Protein AF-A0A9P2EDV1-F1 (afdb_monomer_lite)

Radius of gyration: 86.82 Å; chains: 1; bounding box: 148×69×243 Å

Structure (mmCIF, N/CA/C/O backbone):
data_AF-A0A9P2EDV1-F1
#
_entry.id   AF-A0A9P2EDV1-F1
#
loop_
_atom_site.group_PDB
_atom_site.id
_atom_site.type_symbol
_atom_site.label_atom_id
_atom_site.label_alt_id
_atom_site.label_comp_id
_atom_site.label_asym_id
_atom_site.label_entity_id
_atom_site.label_seq_id
_atom_site.pdbx_PDB_ins_code
_atom_site.Cartn_x
_atom_site.Cartn_y
_atom_site.Cartn_z
_atom_site.occupancy
_atom_site.B_iso_or_equiv
_atom_site.auth_seq_id
_atom_site.auth_comp_id
_atom_site.auth_asym_id
_atom_site.auth_atom_id
_atom_site.pdbx_PDB_model_num
ATOM 1 N N . SER A 1 1 ? -11.833 -37.794 84.297 1.00 83.62 1 SER A N 1
ATOM 2 C CA . SER A 1 1 ? -11.689 -36.999 85.534 1.00 83.62 1 SER A CA 1
ATOM 3 C C . SER A 1 1 ? -10.848 -35.751 85.270 1.00 83.62 1 SER A C 1
ATOM 5 O O . SER A 1 1 ? -10.017 -35.748 84.364 1.00 83.62 1 SER A O 1
ATOM 7 N N . LYS A 1 2 ? -11.087 -34.674 86.034 1.00 89.00 2 LYS A N 1
ATOM 8 C CA . LYS A 1 2 ? -10.367 -33.392 85.939 1.00 89.00 2 LYS A CA 1
ATOM 9 C C . LYS A 1 2 ? -9.585 -33.168 87.236 1.00 89.00 2 LYS A C 1
ATOM 11 O O . LYS A 1 2 ? -10.197 -33.174 88.301 1.00 89.00 2 LYS A O 1
ATOM 16 N N . LYS A 1 3 ? -8.263 -32.989 87.158 1.00 87.56 3 LYS A N 1
ATOM 17 C CA . LYS A 1 3 ? -7.401 -32.709 88.321 1.00 87.56 3 LYS A CA 1
ATOM 18 C C . LYS A 1 3 ? -6.820 -31.302 88.208 1.00 87.56 3 LYS A C 1
ATOM 20 O O . LYS A 1 3 ? -6.134 -30.991 87.235 1.00 87.56 3 LYS A O 1
ATOM 25 N N . TYR A 1 4 ? -7.117 -30.456 89.191 1.00 87.56 4 TYR A N 1
ATOM 26 C CA . TYR A 1 4 ? -6.520 -29.128 89.311 1.00 87.56 4 TYR A CA 1
ATOM 27 C C . TYR A 1 4 ? -5.204 -29.241 90.069 1.00 87.56 4 TYR A C 1
ATOM 29 O O . TYR A 1 4 ? -5.159 -29.852 91.133 1.00 87.56 4 TYR A O 1
ATOM 37 N N . MET A 1 5 ? -4.140 -28.678 89.504 1.00 85.69 5 MET A N 1
ATOM 38 C CA . MET A 1 5 ? -2.810 -28.704 90.096 1.00 85.69 5 MET A CA 1
ATOM 39 C C . MET A 1 5 ? -2.216 -27.304 90.129 1.00 85.69 5 MET A C 1
ATOM 41 O O . MET A 1 5 ? -2.314 -26.531 89.171 1.00 85.69 5 MET A O 1
ATOM 45 N N . GLU A 1 6 ? -1.571 -26.990 91.241 1.00 89.12 6 GLU A N 1
ATOM 46 C CA . GLU A 1 6 ? -0.786 -25.778 91.393 1.00 89.12 6 GLU A CA 1
ATOM 47 C C . GLU A 1 6 ? 0.584 -25.960 90.750 1.00 89.12 6 GLU A C 1
ATOM 49 O O . GLU A 1 6 ? 1.269 -26.964 90.958 1.00 89.12 6 GLU A O 1
ATOM 54 N N . LYS A 1 7 ? 0.990 -24.977 89.951 1.00 84.12 7 LYS A N 1
ATOM 55 C CA . LYS A 1 7 ? 2.315 -24.932 89.355 1.00 84.12 7 LYS A CA 1
ATOM 56 C C . LYS A 1 7 ? 3.187 -24.021 90.205 1.00 84.12 7 LYS A C 1
ATOM 58 O O . LYS A 1 7 ? 3.105 -22.797 90.122 1.00 84.12 7 LYS A O 1
ATOM 63 N N . TRP A 1 8 ? 4.038 -24.650 90.997 1.00 85.38 8 TRP A N 1
ATOM 64 C CA . TRP A 1 8 ? 5.071 -23.992 91.780 1.00 85.38 8 TRP A CA 1
ATOM 65 C C . TRP A 1 8 ? 6.362 -23.971 90.963 1.00 85.38 8 TRP A C 1
ATOM 67 O O . TRP A 1 8 ? 6.794 -25.004 90.447 1.00 85.38 8 TRP A O 1
ATOM 77 N N . THR A 1 9 ? 6.975 -22.799 90.790 1.00 80.38 9 THR A N 1
ATOM 78 C CA . THR A 1 9 ? 8.253 -22.691 90.068 1.00 80.38 9 THR A CA 1
ATOM 79 C C . THR A 1 9 ? 9.270 -21.903 90.869 1.00 80.38 9 THR A C 1
ATOM 81 O O . THR A 1 9 ? 8.957 -20.883 91.477 1.00 80.38 9 THR A O 1
ATOM 84 N N . LYS A 1 10 ? 10.521 -22.360 90.825 1.00 78.69 10 LYS A N 1
ATOM 85 C CA . LYS A 1 10 ? 11.649 -21.704 91.480 1.00 78.69 10 LYS A CA 1
ATOM 86 C C . LYS A 1 10 ? 12.381 -20.808 90.482 1.00 78.69 10 LYS A C 1
ATOM 88 O O . LYS A 1 10 ? 13.054 -21.310 89.583 1.00 78.69 10 LYS A O 1
ATOM 93 N N . SER A 1 11 ? 12.244 -19.493 90.626 1.00 73.06 11 SER A N 1
ATOM 94 C CA . SER A 1 11 ? 12.965 -18.522 89.793 1.00 73.06 11 SER A CA 1
ATOM 95 C C . SER A 1 11 ? 14.461 -18.510 90.133 1.00 73.06 11 SER A C 1
ATOM 97 O O . SER A 1 11 ? 14.856 -18.654 91.293 1.00 73.06 11 SER A O 1
ATOM 99 N N . ARG A 1 12 ? 15.314 -18.363 89.111 1.00 62.56 12 ARG A N 1
ATOM 100 C CA . ARG A 1 12 ? 16.776 -18.479 89.240 1.00 62.56 12 ARG A CA 1
ATOM 101 C C . ARG A 1 12 ? 17.307 -17.408 90.208 1.00 62.56 12 ARG A C 1
ATOM 103 O O . ARG A 1 12 ? 17.195 -16.223 89.922 1.00 62.56 12 ARG A O 1
ATOM 110 N N . GLY A 1 13 ? 17.863 -17.836 91.344 1.00 67.88 13 GLY A N 1
ATOM 111 C CA . GLY A 1 13 ? 18.424 -16.958 92.384 1.00 67.88 13 GLY A CA 1
ATOM 112 C C . GLY A 1 13 ? 17.610 -16.840 93.682 1.00 67.88 13 GLY A C 1
ATOM 113 O O . GLY A 1 13 ? 18.130 -16.289 94.646 1.00 67.88 13 GLY A O 1
ATOM 114 N N . LYS A 1 14 ? 16.386 -17.386 93.761 1.00 72.00 14 LYS A N 1
ATOM 115 C CA . LYS A 1 14 ? 15.600 -17.454 95.013 1.00 72.00 14 LYS A CA 1
ATOM 116 C C . LYS A 1 14 ? 15.652 -18.851 95.651 1.00 72.00 14 LYS A C 1
ATOM 118 O O . LYS A 1 14 ? 15.753 -19.856 94.946 1.00 72.00 14 LYS A O 1
ATOM 123 N N . LEU A 1 15 ? 15.596 -18.921 96.988 1.00 68.25 15 LEU A N 1
ATOM 124 C CA . LEU A 1 15 ? 15.648 -20.172 97.768 1.00 68.25 15 LEU A CA 1
ATOM 125 C C . LEU A 1 15 ? 14.292 -20.899 97.842 1.00 68.25 15 LEU A C 1
ATOM 127 O O . LEU A 1 15 ? 14.275 -22.131 97.786 1.00 68.25 15 LEU A O 1
ATOM 131 N N . GLU A 1 16 ? 13.183 -20.160 97.875 1.00 70.00 16 GLU A N 1
ATOM 132 C CA . GLU A 1 16 ? 11.816 -20.686 98.012 1.00 70.00 16 GLU A CA 1
ATOM 133 C C . GLU A 1 16 ? 11.086 -20.782 96.660 1.00 70.00 16 GLU A C 1
ATOM 135 O O . GLU A 1 16 ? 11.416 -20.071 95.706 1.00 70.00 16 GLU A O 1
ATOM 140 N N . GLN A 1 17 ? 10.133 -21.715 96.552 1.00 80.38 17 GLN A N 1
ATOM 141 C CA . GLN A 1 17 ? 9.278 -21.853 95.369 1.00 80.38 17 GLN A CA 1
ATOM 142 C C . GLN A 1 17 ? 8.105 -20.877 95.464 1.00 80.38 17 GLN A C 1
ATOM 144 O O . GLN A 1 17 ? 7.456 -20.795 96.501 1.00 80.38 17 GLN A O 1
ATOM 149 N N . GLU A 1 18 ? 7.807 -20.181 94.370 1.00 81.25 18 GLU A N 1
ATOM 150 C CA . GLU A 1 18 ? 6.660 -19.275 94.283 1.00 81.25 18 GLU A CA 1
ATOM 151 C C . GLU A 1 18 ? 5.574 -19.926 93.414 1.00 81.25 18 GLU A C 1
ATOM 153 O O . GLU A 1 18 ? 5.867 -20.540 92.377 1.00 81.25 18 GLU A O 1
ATOM 158 N N . LEU A 1 19 ? 4.315 -19.817 93.845 1.00 84.06 19 LEU A N 1
ATOM 159 C CA . LEU A 1 19 ? 3.158 -20.240 93.060 1.00 84.06 19 LEU A CA 1
ATOM 160 C C . LEU A 1 19 ? 3.062 -19.340 91.825 1.00 84.06 19 LEU A C 1
ATOM 162 O O . LEU A 1 19 ? 2.796 -18.146 91.950 1.00 84.06 19 LEU A O 1
ATOM 166 N N . THR A 1 20 ? 3.284 -19.893 90.632 1.00 82.38 20 THR A N 1
ATOM 167 C CA . THR A 1 20 ? 3.295 -19.097 89.395 1.00 82.38 20 THR A CA 1
ATOM 168 C C . THR A 1 20 ? 2.059 -19.262 88.538 1.00 82.38 20 THR A C 1
ATOM 170 O O . THR A 1 20 ? 1.739 -18.361 87.765 1.00 82.38 20 THR A O 1
ATOM 173 N N . SER A 1 21 ? 1.361 -20.395 88.619 1.00 84.94 21 SER A N 1
ATOM 174 C CA . SER A 1 21 ? 0.146 -20.611 87.833 1.00 84.94 21 SER A CA 1
ATOM 175 C C . SER A 1 21 ? -0.682 -21.780 88.366 1.00 84.94 21 SER A C 1
ATOM 177 O O . SER A 1 21 ? -0.200 -22.592 89.151 1.00 84.94 21 SER A O 1
ATOM 179 N N . HIS A 1 22 ? -1.909 -21.916 87.870 1.00 88.06 22 HIS A N 1
ATOM 180 C CA . HIS A 1 22 ? -2.733 -23.108 88.044 1.00 88.06 22 HIS A CA 1
ATOM 181 C C . HIS A 1 22 ? -2.858 -23.832 86.701 1.00 88.06 22 HIS A C 1
ATOM 183 O O . HIS A 1 22 ? -3.086 -23.215 85.661 1.00 88.06 22 HIS A O 1
ATOM 189 N N . THR A 1 23 ? -2.718 -25.154 86.708 1.00 86.19 23 THR A N 1
ATOM 190 C CA . THR A 1 23 ? -2.920 -26.002 85.531 1.00 86.19 23 THR A CA 1
ATOM 191 C C . THR A 1 23 ? -4.000 -27.029 85.810 1.00 86.19 23 THR A C 1
ATOM 193 O O . THR A 1 23 ? -4.220 -27.449 86.942 1.00 86.19 23 THR A O 1
ATOM 196 N N . THR A 1 24 ? -4.709 -27.430 84.763 1.00 90.69 24 THR A N 1
ATOM 197 C CA . THR A 1 24 ? -5.665 -28.528 84.846 1.00 90.69 24 THR A CA 1
ATOM 198 C C . THR A 1 24 ? -5.217 -29.662 83.943 1.00 90.69 24 THR A C 1
ATOM 200 O O . THR A 1 24 ? -4.986 -29.451 82.753 1.00 90.69 24 THR A O 1
ATOM 203 N N . GLU A 1 25 ? -5.157 -30.866 84.495 1.00 90.62 25 GLU A N 1
ATOM 204 C CA . GLU A 1 25 ? -4.935 -32.090 83.739 1.00 90.62 25 GLU A CA 1
ATOM 205 C C . GLU A 1 25 ? -6.235 -32.881 83.577 1.00 90.62 25 GLU A C 1
ATOM 207 O O . GLU A 1 25 ? -7.058 -32.973 84.495 1.00 90.62 25 GLU A O 1
ATOM 212 N N . TYR A 1 26 ? -6.413 -33.452 82.389 1.00 91.88 26 TYR A N 1
ATOM 213 C CA . TYR A 1 26 ? -7.604 -34.192 81.994 1.00 91.88 26 TYR A CA 1
ATOM 214 C C . TYR A 1 26 ? -7.244 -35.660 81.781 1.00 91.88 26 TYR A C 1
ATOM 216 O O . TYR A 1 26 ? -6.214 -35.955 81.176 1.00 91.88 26 TYR A O 1
ATOM 224 N N . TYR A 1 27 ? -8.089 -36.568 82.268 1.00 90.19 27 TYR A N 1
ATOM 225 C CA . TYR A 1 27 ? -7.862 -38.012 82.209 1.00 90.19 27 TYR A CA 1
ATOM 226 C C . TYR A 1 27 ? -9.119 -38.745 81.733 1.00 90.19 27 TYR A C 1
ATOM 228 O O . TYR A 1 27 ? -10.210 -38.459 82.234 1.00 90.19 27 TYR A O 1
ATOM 236 N N . ILE A 1 28 ? -8.967 -39.705 80.825 1.00 88.62 28 ILE A N 1
ATOM 237 C CA . ILE A 1 28 ? -10.013 -40.651 80.397 1.00 88.62 28 ILE A CA 1
ATOM 238 C C . ILE A 1 28 ? -9.473 -42.046 80.701 1.00 88.62 28 ILE A C 1
ATOM 240 O O . ILE A 1 28 ? -8.361 -42.339 80.269 1.00 88.62 28 ILE A O 1
ATOM 244 N N . ASP A 1 29 ? -10.197 -42.845 81.491 1.00 89.50 29 ASP A N 1
ATOM 245 C CA . ASP A 1 29 ? -9.760 -44.176 81.953 1.00 89.50 29 ASP A CA 1
ATOM 246 C C . ASP A 1 29 ? -8.312 -44.187 82.466 1.00 89.50 29 ASP A C 1
ATOM 248 O O . ASP A 1 29 ? -7.470 -44.968 82.042 1.00 89.50 29 ASP A O 1
ATOM 252 N N . GLU A 1 30 ? -8.005 -43.228 83.345 1.00 86.94 30 GLU A N 1
ATOM 253 C CA . GLU A 1 30 ? -6.676 -43.009 83.942 1.00 86.94 30 GLU A CA 1
ATOM 254 C C . GLU A 1 30 ? -5.557 -42.580 82.968 1.00 86.94 30 GLU A C 1
ATOM 256 O O . GLU A 1 30 ? -4.452 -42.253 83.403 1.00 86.94 30 GLU A O 1
ATOM 261 N N . ILE A 1 31 ? -5.842 -42.436 81.671 1.00 87.12 31 ILE A N 1
ATOM 262 C CA . ILE A 1 31 ? -4.889 -41.955 80.662 1.00 87.12 31 ILE A CA 1
ATOM 263 C C . ILE A 1 31 ? -4.992 -40.434 80.521 1.00 87.12 31 ILE A C 1
ATOM 265 O O . ILE A 1 31 ? -6.060 -39.889 80.230 1.00 87.12 31 ILE A O 1
ATOM 269 N N . LYS A 1 32 ? -3.862 -39.731 80.675 1.00 89.88 32 LYS A N 1
ATOM 270 C CA . LYS A 1 32 ? -3.779 -38.271 80.501 1.00 89.88 32 LYS A CA 1
ATOM 271 C C . LYS A 1 32 ? -4.045 -37.874 79.045 1.00 89.88 32 LYS A C 1
ATOM 273 O O . LYS A 1 32 ? -3.417 -38.399 78.126 1.00 89.88 32 LYS A O 1
ATOM 278 N N . LYS A 1 33 ? -4.938 -36.906 78.841 1.00 92.38 33 LYS A N 1
ATOM 279 C CA . LYS A 1 33 ? -5.351 -36.387 77.528 1.00 92.38 33 LYS A CA 1
ATOM 280 C C . LYS A 1 33 ? -5.231 -34.872 77.455 1.00 92.38 33 LYS A C 1
ATOM 282 O O . LYS A 1 33 ? -5.215 -34.172 78.472 1.00 92.38 33 LYS A O 1
ATOM 287 N N . LYS A 1 34 ? -5.152 -34.350 76.229 1.00 90.94 34 LYS A N 1
ATOM 288 C CA . LYS A 1 34 ? -5.236 -32.901 76.000 1.00 90.94 34 LYS A CA 1
ATOM 289 C C . LYS A 1 34 ? -6.656 -32.412 76.287 1.00 90.94 34 LYS A C 1
ATOM 291 O O . LYS A 1 34 ? -7.623 -33.152 76.130 1.00 90.94 34 LYS A O 1
ATOM 296 N N . ALA A 1 35 ? -6.789 -31.138 76.651 1.00 87.25 35 ALA A N 1
ATOM 297 C CA . ALA A 1 35 ? -8.087 -30.537 76.965 1.00 87.25 35 ALA A CA 1
ATOM 298 C C . ALA A 1 35 ? -9.114 -30.686 75.824 1.00 87.25 35 ALA A C 1
ATOM 300 O O . ALA A 1 35 ? -10.279 -30.955 76.096 1.00 87.25 35 ALA A O 1
ATOM 301 N N . ASN A 1 36 ? -8.686 -30.554 74.561 1.00 89.75 36 ASN A N 1
ATOM 302 C CA . ASN A 1 36 ? -9.575 -30.717 73.406 1.00 89.75 36 ASN A CA 1
ATOM 303 C C . ASN A 1 36 ? -10.027 -32.170 73.223 1.00 89.75 36 ASN A C 1
ATOM 305 O O . ASN A 1 36 ? -11.213 -32.397 73.052 1.00 89.75 36 ASN A O 1
ATOM 309 N N . GLU A 1 37 ? -9.116 -33.142 73.332 1.00 88.31 37 GLU A N 1
ATOM 310 C CA . GLU A 1 37 ? -9.448 -34.574 73.234 1.00 88.31 37 GLU A CA 1
ATOM 311 C C . GLU A 1 37 ? -10.434 -34.992 74.331 1.00 88.31 37 GLU A C 1
ATOM 313 O O . GLU A 1 37 ? -11.385 -35.722 74.072 1.00 88.31 37 GLU A O 1
ATOM 318 N N . TYR A 1 38 ? -10.243 -34.473 75.548 1.00 88.56 38 TYR A N 1
ATOM 319 C CA . TYR A 1 38 ? -11.176 -34.682 76.650 1.00 88.56 38 TYR A CA 1
ATOM 320 C C . TYR A 1 38 ? -12.556 -34.088 76.358 1.00 88.56 38 TYR A C 1
ATOM 322 O O . TYR A 1 38 ? -13.562 -34.761 76.549 1.00 88.56 38 TYR A O 1
ATOM 330 N N . LYS A 1 39 ? -12.616 -32.842 75.875 1.00 86.25 39 LYS A N 1
ATOM 331 C CA . LYS A 1 39 ? -13.885 -32.201 75.501 1.00 86.25 39 LYS A CA 1
ATOM 332 C C . LYS A 1 39 ? -14.599 -32.945 74.373 1.00 86.25 39 LYS A C 1
ATOM 334 O O . LYS A 1 39 ? -15.803 -33.133 74.472 1.00 86.25 39 LYS A O 1
ATOM 339 N N . SER A 1 40 ? -13.875 -33.389 73.346 1.00 88.62 40 SER A N 1
ATOM 340 C CA . SER A 1 40 ? -14.442 -34.163 72.236 1.00 88.62 40 SER A CA 1
ATOM 341 C C . SER A 1 40 ? -15.040 -35.482 72.715 1.00 88.62 40 SER A C 1
ATOM 343 O O . SER A 1 40 ? -16.191 -35.757 72.405 1.00 88.62 40 SER A O 1
ATOM 345 N N . PHE A 1 41 ? -14.317 -36.240 73.544 1.00 87.62 41 PHE A N 1
ATOM 346 C CA . PHE A 1 41 ? -14.834 -37.484 74.118 1.00 87.62 41 PHE A CA 1
ATOM 347 C C . PHE A 1 41 ? -16.112 -37.267 74.942 1.00 87.62 41 PHE A C 1
ATOM 349 O O . PHE A 1 41 ? -17.072 -38.020 74.818 1.00 87.62 41 PHE A O 1
ATOM 356 N N . ILE A 1 42 ? -16.152 -36.211 75.765 1.00 84.62 42 ILE A N 1
ATOM 357 C CA . ILE A 1 42 ? -17.362 -35.863 76.522 1.00 84.62 42 ILE A CA 1
ATOM 358 C C . ILE A 1 42 ? -18.507 -35.484 75.575 1.00 84.62 42 ILE A C 1
ATOM 360 O O . ILE A 1 42 ? -19.616 -35.968 75.768 1.00 84.62 42 ILE A O 1
ATOM 364 N N . SER A 1 43 ? -18.235 -34.683 74.541 1.00 86.12 43 SER A N 1
ATOM 365 C CA . SER A 1 43 ? -19.232 -34.248 73.556 1.00 86.12 43 SER A CA 1
ATOM 366 C C . SER A 1 43 ? -19.806 -35.392 72.713 1.00 86.12 43 SER A C 1
ATOM 368 O O . SER A 1 43 ? -20.938 -35.271 72.254 1.00 86.12 43 SER A O 1
ATOM 370 N N . GLU A 1 44 ? -19.048 -36.470 72.485 1.00 87.31 44 GLU A N 1
ATOM 371 C CA . GLU A 1 44 ? -19.538 -37.686 71.817 1.00 87.31 44 GLU A CA 1
ATOM 372 C C . GLU A 1 44 ? -20.503 -38.475 72.702 1.00 87.31 44 GLU A C 1
ATOM 374 O O . GLU A 1 44 ? -21.494 -39.014 72.213 1.00 87.31 44 GLU A O 1
ATOM 379 N N . LEU A 1 45 ? -20.229 -38.537 74.007 1.00 85.38 45 LEU A N 1
ATOM 380 C CA . LEU A 1 45 ? -21.109 -39.212 74.954 1.00 85.38 45 LEU A CA 1
ATOM 381 C C . LEU A 1 45 ? -22.404 -38.422 75.160 1.00 85.38 45 LEU A C 1
ATOM 383 O O . LEU A 1 45 ? -23.492 -38.995 75.217 1.00 85.38 45 LEU A O 1
ATOM 387 N N . LEU A 1 46 ? -22.273 -37.107 75.324 1.00 82.88 46 LEU A N 1
ATOM 388 C CA . LEU A 1 46 ? -23.384 -36.217 75.587 1.00 82.88 46 LEU A CA 1
ATOM 389 C C . LEU A 1 46 ? -22.996 -34.775 75.243 1.00 82.88 46 LEU A C 1
ATOM 391 O O . LEU A 1 46 ? -21.992 -34.258 75.734 1.00 82.88 46 LEU A O 1
ATOM 395 N N . ASP A 1 47 ? -23.829 -34.100 74.454 1.00 84.75 47 ASP A N 1
ATOM 396 C CA . ASP A 1 47 ? -23.625 -32.684 74.161 1.00 84.75 47 ASP A CA 1
ATOM 397 C C . ASP A 1 47 ? -23.643 -31.857 75.459 1.00 84.75 47 ASP A C 1
ATOM 399 O O . ASP A 1 47 ? -24.631 -31.828 76.198 1.00 84.75 47 ASP A O 1
ATOM 403 N N . GLU A 1 48 ? -22.521 -31.192 75.746 1.00 83.12 48 GLU A N 1
ATOM 404 C CA . GLU A 1 48 ? -22.323 -30.411 76.967 1.00 83.12 48 GLU A CA 1
ATOM 405 C C . GLU A 1 48 ? -23.334 -29.256 77.057 1.00 83.12 48 GLU A C 1
ATOM 407 O O . GLU A 1 48 ? -23.757 -28.880 78.155 1.00 83.12 48 GLU A O 1
ATOM 412 N N . GLU A 1 49 ? -23.730 -28.692 75.912 1.00 84.12 49 GLU A N 1
ATOM 413 C CA . GLU A 1 49 ? -24.694 -27.596 75.841 1.00 84.12 49 GLU A CA 1
ATOM 414 C C . GLU A 1 49 ? -26.107 -28.091 76.197 1.00 84.12 49 GLU A C 1
ATOM 416 O O . GLU A 1 49 ? -26.741 -27.529 77.097 1.00 84.12 49 GLU A O 1
ATOM 421 N N . LEU A 1 50 ? -26.555 -29.205 75.603 1.00 84.69 50 LEU A N 1
ATOM 422 C CA . LEU A 1 50 ? -27.804 -29.878 75.976 1.00 84.69 50 LEU A CA 1
ATOM 423 C C . LEU A 1 50 ? -27.814 -30.330 77.445 1.00 84.69 50 LEU A C 1
ATOM 425 O O . LEU A 1 50 ? -28.816 -30.138 78.134 1.00 84.69 50 LEU A O 1
ATOM 429 N N . PHE A 1 51 ? -26.705 -30.882 77.949 1.00 87.31 51 PHE A N 1
ATOM 430 C CA . PHE A 1 51 ? -26.585 -31.312 79.346 1.00 87.31 51 PHE A CA 1
ATOM 431 C C . PHE A 1 51 ? -26.861 -30.177 80.320 1.00 87.31 51 PHE A C 1
ATOM 433 O O . PHE A 1 51 ? -27.638 -30.328 81.263 1.00 87.31 51 PHE A O 1
ATOM 440 N N . LYS A 1 52 ? -26.225 -29.023 80.100 1.00 88.06 52 LYS A N 1
ATOM 441 C CA . LYS A 1 52 ? -26.417 -27.841 80.944 1.00 88.06 52 LYS A CA 1
ATOM 442 C C . LYS A 1 52 ? -27.848 -27.331 80.852 1.00 88.06 52 LYS A C 1
ATOM 444 O O . LYS A 1 52 ? -28.386 -26.903 81.867 1.00 88.06 52 LYS A O 1
ATOM 449 N N . LEU A 1 53 ? -28.470 -27.429 79.676 1.00 87.69 53 LEU A N 1
ATOM 450 C CA . LEU A 1 53 ? -29.860 -27.035 79.459 1.00 87.69 53 LEU A CA 1
ATOM 451 C C . LEU A 1 53 ? -30.843 -27.845 80.318 1.00 87.69 53 LEU A C 1
ATOM 453 O O . LEU A 1 53 ? -31.808 -27.279 80.820 1.00 87.69 53 LEU A O 1
ATOM 457 N N . ILE A 1 54 ? -30.592 -29.147 80.507 1.00 86.88 54 ILE A N 1
ATOM 458 C CA . ILE A 1 54 ? -31.479 -30.038 81.279 1.00 86.88 54 ILE A CA 1
ATOM 459 C C . ILE A 1 54 ? -31.107 -30.151 82.765 1.00 86.88 54 ILE A C 1
ATOM 461 O O . ILE A 1 54 ? -31.961 -30.490 83.579 1.00 86.88 54 ILE A O 1
ATOM 465 N N . THR A 1 55 ? -29.849 -29.887 83.135 1.00 90.38 55 THR A N 1
ATOM 466 C CA . THR A 1 55 ? -29.363 -30.041 84.522 1.00 90.38 55 THR A CA 1
ATOM 467 C C . THR A 1 55 ? -29.280 -28.736 85.304 1.00 90.38 55 THR A C 1
ATOM 469 O O . THR A 1 55 ? -29.342 -28.769 86.533 1.00 90.38 55 THR A O 1
ATOM 472 N N . ASN A 1 56 ? -29.145 -27.590 84.631 1.00 90.19 56 ASN A N 1
ATOM 473 C CA . ASN A 1 56 ? -29.060 -26.285 85.278 1.00 90.19 56 ASN A CA 1
ATOM 474 C C . ASN A 1 56 ? -30.256 -25.399 84.881 1.00 90.19 56 ASN A C 1
ATOM 476 O O . ASN A 1 56 ? -30.284 -24.876 83.763 1.00 90.19 56 ASN A O 1
ATOM 480 N N . PRO A 1 57 ? -31.199 -25.138 85.806 1.00 86.56 57 PRO A N 1
ATOM 481 C CA . PRO A 1 57 ? -32.404 -24.364 85.509 1.00 86.56 57 PRO A CA 1
ATOM 482 C C . PRO A 1 57 ? -32.133 -22.896 85.127 1.00 86.56 57 PRO A C 1
ATOM 484 O O . PRO A 1 57 ? -32.985 -22.262 84.508 1.00 86.56 57 PRO A O 1
ATOM 487 N N . LEU A 1 58 ? -30.958 -22.342 85.454 1.00 91.81 58 LEU A N 1
ATOM 488 C CA . LEU A 1 58 ? -30.582 -20.965 85.102 1.00 91.81 58 LEU A CA 1
ATOM 489 C C . LEU A 1 58 ? -29.841 -20.862 83.762 1.00 91.81 58 LEU A C 1
ATOM 491 O O . LEU A 1 58 ? -29.754 -19.776 83.188 1.00 91.81 58 LEU A O 1
ATOM 495 N N . TYR A 1 59 ? -29.325 -21.974 83.227 1.00 91.38 59 TYR A N 1
ATOM 496 C CA . TYR A 1 59 ? -28.458 -21.950 82.045 1.00 91.38 59 TYR A CA 1
ATOM 497 C C . TYR A 1 59 ? -29.157 -21.361 80.817 1.00 91.38 59 TYR A C 1
ATOM 499 O O . TYR A 1 59 ? -28.596 -20.498 80.138 1.00 91.38 59 TYR A O 1
ATOM 507 N N . PHE A 1 60 ? -30.407 -21.767 80.583 1.00 90.19 60 PHE A N 1
ATOM 508 C CA . PHE A 1 60 ? -31.222 -21.272 79.477 1.00 90.19 60 PHE A CA 1
ATOM 509 C C . PHE A 1 60 ? -31.417 -19.745 79.525 1.00 90.19 60 PHE A C 1
ATOM 511 O O . PHE A 1 60 ? -31.325 -19.076 78.498 1.00 90.19 60 PHE A O 1
ATOM 518 N N . ASN A 1 61 ? -31.644 -19.185 80.717 1.00 88.38 61 ASN A N 1
ATOM 519 C CA . ASN A 1 61 ? -31.988 -17.772 80.894 1.00 88.38 61 ASN A CA 1
ATOM 520 C C . ASN A 1 61 ? -30.765 -16.850 80.969 1.00 88.38 61 ASN A C 1
ATOM 522 O O . ASN A 1 61 ? -30.828 -15.709 80.510 1.00 88.38 61 ASN A O 1
ATOM 526 N N . GLU A 1 62 ? -29.649 -17.318 81.523 1.00 89.94 62 GLU A N 1
ATOM 527 C CA . GLU A 1 62 ? -28.511 -16.446 81.836 1.00 89.94 62 GLU A CA 1
ATOM 528 C C . GLU A 1 62 ? -27.318 -16.650 80.901 1.00 89.94 62 GLU A C 1
ATOM 530 O O . GLU A 1 62 ? -26.675 -15.678 80.512 1.00 89.94 62 GLU A O 1
ATOM 535 N N . GLN A 1 63 ? -27.029 -17.891 80.498 1.00 87.62 63 GLN A N 1
ATOM 536 C CA . GLN A 1 63 ? -25.754 -18.238 79.853 1.00 87.62 63 GLN A CA 1
ATOM 537 C C . GLN A 1 63 ? -25.889 -18.709 78.405 1.00 87.62 63 GLN A C 1
ATOM 539 O O . GLN A 1 63 ? -24.918 -18.655 77.653 1.00 87.62 63 GLN A O 1
ATOM 544 N N . PHE A 1 64 ? -27.067 -19.173 77.994 1.00 89.31 64 PHE A N 1
ATOM 545 C CA . PHE A 1 64 ? -27.285 -19.640 76.627 1.00 89.31 64 PHE A CA 1
ATOM 546 C C . PHE A 1 64 ? -27.249 -18.454 75.646 1.00 89.31 64 PHE A C 1
ATOM 548 O O . PHE A 1 64 ? -27.694 -17.369 75.998 1.00 89.31 64 PHE A O 1
ATOM 555 N N . ASP A 1 65 ? -26.719 -18.579 74.430 1.00 91.12 65 ASP A N 1
ATOM 556 C CA . ASP A 1 65 ? -26.715 -17.440 73.491 1.00 91.12 65 ASP A CA 1
ATOM 557 C C . ASP A 1 65 ? -28.153 -17.062 73.088 1.00 91.12 65 ASP A C 1
ATOM 559 O O . ASP A 1 65 ? -28.988 -17.939 72.866 1.00 91.12 65 ASP A O 1
ATOM 563 N N . TRP A 1 66 ? -28.474 -15.769 72.987 1.00 89.75 66 TRP A N 1
ATOM 564 C CA . TRP A 1 66 ? -29.855 -15.329 72.747 1.00 89.75 66 TRP A CA 1
ATOM 565 C C . TRP A 1 66 ? -30.421 -15.820 71.403 1.00 89.75 66 TRP A C 1
ATOM 567 O O . TRP A 1 66 ? -31.619 -16.102 71.319 1.00 89.75 66 TRP A O 1
ATOM 577 N N . LYS A 1 67 ? -29.586 -15.983 70.363 1.00 89.88 67 LYS A N 1
ATOM 578 C CA . LYS A 1 67 ? -30.034 -16.532 69.073 1.00 89.88 67 LYS A CA 1
ATOM 579 C C . LYS A 1 67 ? -30.358 -18.012 69.213 1.00 89.88 67 LYS A C 1
ATOM 581 O O . LYS A 1 67 ? -31.392 -18.458 68.719 1.00 89.88 67 LYS A O 1
ATOM 586 N N . LYS A 1 68 ? -29.512 -18.756 69.936 1.00 88.88 68 LYS A N 1
ATOM 587 C CA . LYS A 1 68 ? -29.749 -20.174 70.236 1.00 88.88 68 LYS A CA 1
ATOM 588 C C . LYS A 1 68 ? -30.978 -20.378 71.128 1.00 88.88 68 LYS A C 1
ATOM 590 O O . LYS A 1 68 ? -31.768 -21.273 70.846 1.00 88.88 68 LYS A O 1
ATOM 595 N N . ARG A 1 69 ? -31.202 -19.522 72.138 1.00 89.19 69 ARG A N 1
ATOM 596 C CA . ARG A 1 69 ? -32.436 -19.504 72.956 1.00 89.19 69 ARG A CA 1
ATOM 597 C C . ARG A 1 69 ? -33.667 -19.355 72.079 1.00 89.19 69 ARG A C 1
ATOM 599 O O . ARG A 1 69 ? -34.581 -20.165 72.176 1.00 89.19 69 ARG A O 1
ATOM 606 N N . ARG A 1 70 ? -33.673 -18.335 71.212 1.00 85.88 70 ARG A N 1
ATOM 607 C CA . ARG A 1 70 ? -34.784 -18.065 70.293 1.00 85.88 70 ARG A CA 1
ATOM 608 C C . ARG A 1 70 ? -35.049 -19.268 69.389 1.00 85.88 70 ARG A C 1
ATOM 610 O O . ARG A 1 70 ? -36.187 -19.7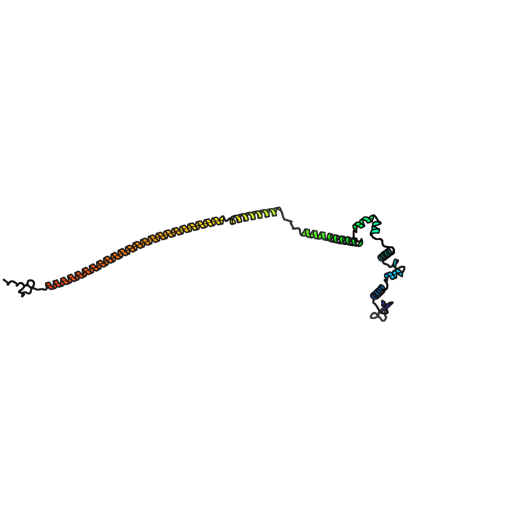07 69.310 1.00 85.88 70 ARG A O 1
ATOM 617 N N . ALA A 1 71 ? -34.011 -19.830 68.771 1.00 86.81 71 ALA A N 1
ATOM 618 C CA . ALA A 1 71 ? -34.142 -21.015 67.923 1.00 86.81 71 ALA A CA 1
ATOM 619 C C . ALA A 1 71 ? -34.695 -22.230 68.691 1.00 86.81 71 ALA A C 1
ATOM 621 O O . ALA A 1 71 ? -35.567 -22.934 68.189 1.00 86.81 71 ALA A O 1
ATOM 622 N N . MET A 1 72 ? -34.236 -22.454 69.927 1.00 84.94 72 MET A N 1
ATOM 623 C CA . MET A 1 72 ? -34.725 -23.543 70.776 1.00 84.94 72 MET A CA 1
ATOM 624 C C . MET A 1 72 ? -36.200 -23.355 71.160 1.00 84.94 72 MET A C 1
ATOM 626 O O . MET A 1 72 ? -36.960 -24.316 71.115 1.00 84.94 72 MET A O 1
ATOM 630 N N . LEU A 1 73 ? -36.624 -22.131 71.495 1.00 87.38 73 LEU A N 1
ATOM 631 C CA . LEU A 1 73 ? -38.029 -21.832 71.802 1.00 87.38 73 LEU A CA 1
ATOM 632 C C . LEU A 1 73 ? -38.934 -22.046 70.596 1.00 87.38 73 LEU A C 1
ATOM 634 O O . LEU A 1 73 ? -39.983 -22.656 70.749 1.00 87.38 73 LEU A O 1
ATOM 638 N N . ILE A 1 74 ? -38.510 -21.597 69.412 1.00 86.38 74 ILE A N 1
ATOM 639 C CA . ILE A 1 74 ? -39.243 -21.822 68.159 1.00 86.38 74 ILE A CA 1
ATOM 640 C C . ILE A 1 74 ? -39.389 -23.327 67.903 1.00 86.38 74 ILE A C 1
ATOM 642 O O . ILE A 1 74 ? -40.486 -23.817 67.659 1.00 86.38 74 ILE A O 1
ATOM 646 N N . LYS A 1 75 ? -38.308 -24.097 68.083 1.00 84.19 75 LYS A N 1
ATOM 647 C CA . LYS A 1 75 ? -38.335 -25.557 67.932 1.00 84.19 75 LYS A CA 1
ATOM 648 C C . LYS A 1 75 ? -39.302 -26.252 68.904 1.00 84.19 75 LYS A C 1
ATOM 650 O O . LYS A 1 75 ? -39.869 -27.279 68.548 1.00 84.19 75 LYS A O 1
ATOM 655 N N . ILE A 1 76 ? -39.463 -25.726 70.122 1.00 84.38 76 ILE A N 1
ATOM 656 C CA . ILE A 1 76 ? -40.367 -26.279 71.147 1.00 84.38 76 ILE A CA 1
ATOM 657 C C . ILE A 1 76 ? -41.822 -25.859 70.903 1.00 84.38 76 ILE A C 1
ATOM 659 O O . ILE A 1 76 ? -42.721 -26.684 71.036 1.00 84.38 76 ILE A O 1
ATOM 663 N N . ALA A 1 77 ? -42.059 -24.585 70.588 1.00 82.50 77 ALA A N 1
ATOM 664 C CA . ALA A 1 77 ? -43.397 -24.018 70.419 1.00 82.50 77 ALA A CA 1
ATOM 665 C C . ALA A 1 77 ? -44.057 -24.413 69.086 1.00 82.50 77 ALA A C 1
ATOM 667 O O . ALA A 1 77 ? -45.274 -24.296 68.956 1.00 82.50 77 ALA A O 1
ATOM 668 N N . GLY A 1 78 ? -43.264 -24.907 68.134 1.00 77.56 78 GLY A N 1
ATOM 669 C CA . GLY A 1 78 ? -43.671 -25.082 66.748 1.00 77.56 78 GLY A CA 1
ATOM 670 C C . GLY A 1 78 ? -43.250 -23.863 65.937 1.00 77.56 78 GLY A C 1
ATOM 671 O O . GLY A 1 78 ? -43.422 -22.723 66.372 1.00 77.56 78 GLY A O 1
ATOM 672 N N . ASP A 1 79 ? -42.646 -24.122 64.782 1.00 78.81 79 ASP A N 1
ATOM 673 C CA . ASP A 1 79 ? -42.262 -23.069 63.850 1.00 78.81 79 ASP A CA 1
ATOM 674 C C . ASP A 1 79 ? -43.461 -22.679 62.982 1.00 78.81 79 ASP A C 1
ATOM 676 O O . ASP A 1 79 ? -44.314 -23.522 62.693 1.00 78.81 79 ASP A O 1
ATOM 680 N N . VAL A 1 80 ? -43.513 -21.415 62.574 1.00 81.44 80 VAL A N 1
ATOM 681 C CA . VAL A 1 80 ? -44.472 -20.927 61.577 1.00 81.44 80 VAL A CA 1
ATOM 682 C C . VAL A 1 80 ? -43.729 -20.737 60.270 1.00 81.44 80 VAL A C 1
ATOM 684 O O . VAL A 1 80 ? -42.614 -20.217 60.247 1.00 81.44 80 VAL A O 1
ATOM 687 N N . THR A 1 81 ? -44.327 -21.183 59.175 1.00 83.38 81 THR A N 1
ATOM 688 C CA . THR A 1 81 ? -43.693 -21.036 57.862 1.00 83.38 81 THR A CA 1
ATOM 689 C C . THR A 1 81 ? -43.735 -19.579 57.407 1.00 83.38 81 THR A C 1
ATOM 691 O O . THR A 1 81 ? -44.659 -18.835 57.745 1.00 83.38 81 THR A O 1
ATOM 694 N N . ASP A 1 82 ? -42.756 -19.165 56.599 1.00 82.25 82 ASP A N 1
ATOM 695 C CA . ASP A 1 82 ? -42.735 -17.815 56.018 1.00 82.25 82 ASP A CA 1
ATOM 696 C C . ASP A 1 82 ? -44.046 -17.508 55.264 1.00 82.25 82 ASP A C 1
ATOM 698 O O . ASP A 1 82 ? -44.569 -16.399 55.359 1.00 82.25 82 ASP A O 1
ATOM 702 N N . ASP A 1 83 ? -44.631 -18.507 54.593 1.00 82.94 83 ASP A N 1
ATOM 703 C CA . ASP A 1 83 ? -45.904 -18.389 53.872 1.00 82.94 83 ASP A CA 1
ATOM 704 C C . ASP A 1 83 ? -47.099 -18.108 54.802 1.00 82.94 83 ASP A C 1
ATOM 706 O O . ASP A 1 83 ? -47.984 -17.320 54.455 1.00 82.94 83 ASP A O 1
ATOM 710 N N . GLU A 1 84 ? -47.129 -18.711 55.995 1.00 84.44 84 GLU A N 1
ATOM 711 C CA . GLU A 1 84 ? -48.16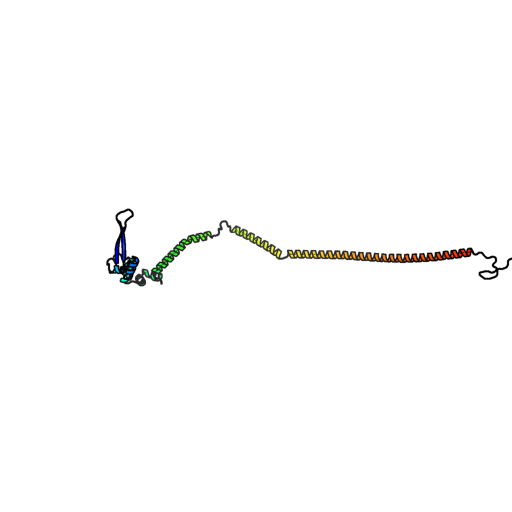4 -18.461 57.009 1.00 84.44 84 GLU A CA 1
ATOM 712 C C . GLU A 1 84 ? -48.058 -17.041 57.569 1.00 84.44 84 GLU A C 1
ATOM 714 O O . GLU A 1 84 ? -49.072 -16.359 57.720 1.00 84.44 84 GLU A O 1
ATOM 719 N N . VAL A 1 85 ? -46.834 -16.568 57.821 1.00 86.38 85 VAL A N 1
ATOM 720 C CA . VAL A 1 85 ? -46.584 -15.200 58.300 1.00 86.38 85 VAL A CA 1
ATOM 721 C C . VAL A 1 85 ? -46.965 -14.174 57.231 1.00 86.38 85 VAL A C 1
ATOM 723 O O . VAL A 1 85 ? -47.641 -13.193 57.538 1.00 86.38 85 VAL A O 1
ATOM 726 N N . ILE A 1 86 ? -46.590 -14.414 55.971 1.00 86.19 86 ILE A N 1
ATOM 727 C CA . ILE A 1 86 ? -46.934 -13.544 54.837 1.00 86.19 86 ILE A CA 1
ATOM 728 C C . ILE A 1 86 ? -48.450 -13.505 54.606 1.00 86.19 86 ILE A C 1
ATOM 730 O O . ILE A 1 86 ? -48.997 -12.453 54.286 1.00 86.19 86 ILE A O 1
ATOM 734 N N . SER A 1 87 ? -49.143 -14.631 54.785 1.00 86.44 87 SER A N 1
ATOM 735 C CA . SER A 1 87 ? -50.600 -14.707 54.615 1.00 86.44 87 SER A CA 1
ATOM 736 C C . SER A 1 87 ? -51.378 -14.057 55.764 1.00 86.44 87 SER A C 1
ATOM 738 O O . SER A 1 87 ? -52.530 -13.671 55.574 1.00 86.44 87 SER A O 1
ATOM 740 N N . ALA A 1 88 ? -50.772 -13.946 56.950 1.00 88.94 88 ALA A N 1
ATOM 741 C CA . ALA A 1 88 ? -51.394 -13.361 58.137 1.00 88.94 88 ALA A CA 1
ATOM 742 C C . ALA A 1 88 ? -51.374 -11.820 58.155 1.00 88.94 88 ALA A C 1
ATOM 744 O O . ALA A 1 88 ? -52.172 -11.219 58.876 1.00 88.94 88 ALA A O 1
ATOM 745 N N . ASP A 1 89 ? -50.490 -11.181 57.382 1.00 89.69 89 ASP A N 1
ATOM 746 C CA . ASP A 1 89 ? -50.349 -9.724 57.318 1.00 89.69 89 ASP A CA 1
ATOM 747 C C . ASP A 1 89 ? -50.454 -9.220 55.873 1.00 89.69 89 ASP A C 1
ATOM 749 O O . ASP A 1 89 ? -49.582 -9.439 55.031 1.00 89.69 89 ASP A O 1
ATOM 753 N N . ASP A 1 90 ? -51.522 -8.471 55.600 1.00 88.56 90 ASP A N 1
ATOM 754 C CA . ASP A 1 90 ? -51.797 -7.881 54.292 1.00 88.56 90 ASP A CA 1
ATOM 755 C C . ASP A 1 90 ? -50.663 -6.985 53.766 1.00 88.56 90 ASP A C 1
ATOM 757 O O . ASP A 1 90 ? -50.501 -6.868 52.550 1.00 88.56 90 ASP A O 1
ATOM 761 N N . SER A 1 91 ? -49.857 -6.386 54.649 1.00 91.19 91 SER A N 1
ATOM 762 C CA . SER A 1 91 ? -48.707 -5.561 54.263 1.00 91.19 91 SER A CA 1
ATOM 763 C C . SER A 1 91 ? -47.543 -6.368 53.672 1.00 91.19 91 SER A C 1
ATOM 765 O O . SER A 1 91 ? -46.691 -5.800 52.987 1.00 91.19 91 SER A O 1
ATOM 767 N N . LEU A 1 92 ? -47.518 -7.689 53.885 1.00 89.12 92 LEU A N 1
ATOM 768 C CA . LEU A 1 92 ? -46.474 -8.595 53.400 1.00 89.12 92 LEU A CA 1
ATOM 769 C C . LEU A 1 92 ? -46.843 -9.303 52.092 1.00 89.12 92 LEU A C 1
ATOM 771 O O . LEU A 1 92 ? -46.001 -10.006 51.535 1.00 89.12 92 LEU A O 1
ATOM 775 N N . LYS A 1 93 ? -48.056 -9.110 51.557 1.00 86.25 93 LYS A N 1
ATOM 776 C CA . LYS A 1 93 ? -48.538 -9.807 50.347 1.00 86.25 93 LYS A CA 1
ATOM 777 C C . LYS A 1 93 ? -47.571 -9.708 49.164 1.00 86.25 93 LYS A C 1
ATOM 779 O O . LYS A 1 93 ? -47.306 -10.711 48.494 1.00 86.25 93 LYS A O 1
ATOM 784 N N . ASP A 1 94 ? -46.985 -8.531 48.959 1.00 88.88 94 ASP A N 1
ATOM 785 C CA . ASP A 1 94 ? -46.035 -8.267 47.871 1.00 88.88 94 ASP A CA 1
ATOM 786 C C . ASP A 1 94 ? -44.682 -8.969 48.067 1.00 88.88 94 ASP A C 1
ATOM 788 O O . ASP A 1 94 ? -43.932 -9.171 47.111 1.00 88.88 94 ASP A O 1
ATOM 792 N N . LEU A 1 95 ? -44.357 -9.397 49.290 1.00 88.00 95 LEU A N 1
ATOM 793 C CA . LEU A 1 95 ? -43.112 -10.102 49.575 1.00 88.00 95 LEU A CA 1
ATOM 794 C C . LEU A 1 95 ? -43.090 -11.483 48.906 1.00 88.00 95 LEU A C 1
ATOM 796 O O . LEU A 1 95 ? -42.045 -11.886 48.398 1.00 88.00 95 LEU A O 1
ATOM 800 N N . SER A 1 96 ? -44.238 -12.165 48.823 1.00 84.25 96 SER A N 1
ATOM 801 C CA . SER A 1 96 ? -44.351 -13.466 48.142 1.00 84.25 96 SER A CA 1
ATOM 802 C C . SER A 1 96 ? -43.919 -13.383 46.672 1.00 84.25 96 SER A C 1
ATOM 804 O O . SER A 1 96 ? -43.121 -14.191 46.191 1.00 84.25 96 SER A O 1
ATOM 806 N N . THR A 1 97 ? -44.370 -12.343 45.963 1.00 86.81 97 THR A N 1
ATOM 807 C CA . THR A 1 97 ? -44.023 -12.119 44.555 1.00 86.81 97 THR A CA 1
ATOM 808 C C . THR A 1 97 ? -42.568 -11.685 44.395 1.00 86.81 97 THR A C 1
ATOM 810 O O . THR A 1 97 ? -41.904 -12.092 43.440 1.00 86.81 97 THR A O 1
ATOM 813 N N . PHE A 1 98 ? -42.037 -10.915 45.348 1.00 86.75 98 PHE A N 1
ATOM 814 C CA . PHE A 1 98 ? -40.646 -10.467 45.350 1.00 86.75 98 PHE A CA 1
ATOM 815 C C . PHE A 1 98 ? -39.630 -11.594 45.618 1.00 86.75 98 PHE A C 1
ATOM 817 O O . PHE A 1 98 ? -38.557 -11.630 44.997 1.00 86.75 98 PHE A O 1
ATOM 824 N N . LEU A 1 99 ? -39.947 -12.511 46.537 1.00 87.12 99 LEU A N 1
ATOM 825 C CA . LEU A 1 99 ? -39.119 -13.673 46.872 1.00 87.12 99 LEU A CA 1
ATOM 826 C C . LEU A 1 99 ? -39.094 -14.695 45.727 1.00 87.12 99 LEU A C 1
ATOM 828 O O . LEU A 1 99 ? -38.032 -15.229 45.382 1.00 87.12 99 LEU A O 1
ATOM 832 N N . GLY A 1 100 ? -40.239 -14.918 45.075 1.00 85.44 100 GLY A N 1
ATOM 833 C CA . GLY A 1 100 ? -40.365 -15.857 43.965 1.00 85.44 100 GLY A CA 1
ATOM 834 C C . GLY A 1 100 ? -40.099 -17.297 44.412 1.00 85.44 100 GLY A C 1
ATOM 835 O O . GLY A 1 100 ? -40.880 -17.867 45.158 1.00 85.44 100 GLY A O 1
ATOM 836 N N . LYS A 1 101 ? -39.005 -17.905 43.931 1.00 84.19 101 LYS A N 1
ATOM 837 C CA . LYS A 1 101 ? -38.594 -19.282 44.293 1.00 84.19 101 LYS A CA 1
ATOM 838 C C . LYS A 1 101 ? -37.480 -19.339 45.346 1.00 84.19 101 LYS A C 1
ATOM 840 O O . LYS A 1 101 ? -36.950 -20.416 45.602 1.00 84.19 101 LYS A O 1
ATOM 845 N N . HIS A 1 102 ? -37.056 -18.193 45.871 1.00 85.50 102 HIS A N 1
ATOM 846 C CA . HIS A 1 102 ? -35.933 -18.101 46.800 1.00 85.50 102 HIS A CA 1
ATOM 847 C C . HIS A 1 102 ? -36.419 -17.985 48.240 1.00 85.50 102 HIS A C 1
ATOM 849 O O . HIS A 1 102 ? -37.455 -17.375 48.494 1.00 85.50 102 HIS A O 1
ATOM 855 N N . SER A 1 103 ? -35.626 -18.511 49.176 1.00 86.88 103 SER A N 1
ATOM 856 C CA . SER A 1 103 ? -35.808 -18.208 50.595 1.00 86.88 103 SER A CA 1
ATOM 857 C C . SER A 1 103 ? -35.539 -16.720 50.864 1.00 86.88 103 SER A C 1
ATOM 859 O O . SER A 1 103 ? -34.842 -16.042 50.095 1.00 86.88 103 SER A O 1
ATOM 861 N N . ILE A 1 104 ? -36.064 -16.199 51.976 1.00 86.81 104 ILE A N 1
ATO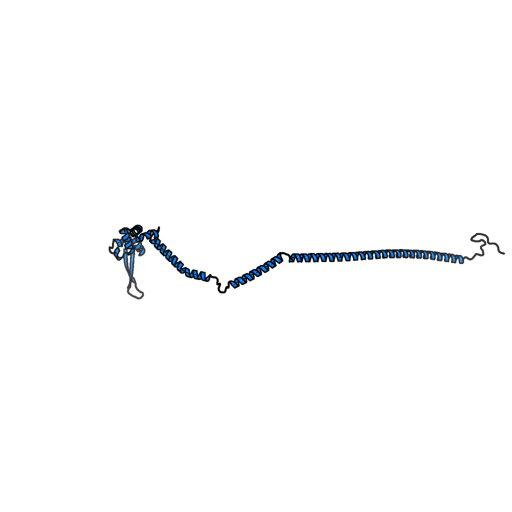M 862 C CA . ILE A 1 104 ? -35.798 -14.819 52.419 1.00 86.81 104 ILE A CA 1
ATOM 863 C C . ILE A 1 104 ? -34.289 -14.580 52.565 1.00 86.81 104 ILE A C 1
ATOM 865 O O . ILE A 1 104 ? -33.769 -13.547 52.134 1.00 86.81 104 ILE A O 1
ATOM 869 N N . GLU A 1 105 ? -33.575 -15.557 53.124 1.00 87.31 105 GLU A N 1
ATOM 870 C CA . GLU A 1 105 ? -32.128 -15.505 53.337 1.00 87.31 105 GLU A CA 1
ATOM 871 C C . GLU A 1 105 ? -31.364 -15.418 52.009 1.00 87.31 105 GLU A C 1
ATOM 873 O O . GLU A 1 105 ? -30.542 -14.514 51.827 1.00 87.31 105 GLU A O 1
ATOM 878 N N . ASP A 1 106 ? -31.698 -16.276 51.040 1.00 89.94 106 ASP A N 1
ATOM 879 C CA . ASP A 1 106 ? -31.080 -16.260 49.710 1.00 89.94 106 ASP A CA 1
ATOM 880 C C . ASP A 1 106 ? -31.342 -14.939 48.983 1.00 89.94 106 ASP A C 1
ATOM 882 O O . ASP A 1 106 ? -30.450 -14.380 48.336 1.00 89.94 106 ASP A O 1
ATOM 886 N N . LYS A 1 107 ? -32.558 -14.392 49.115 1.00 91.19 107 LYS A N 1
ATOM 887 C CA . LYS A 1 107 ? -32.914 -13.117 48.491 1.00 91.19 107 LYS A CA 1
ATOM 888 C C . LYS A 1 107 ? -32.121 -11.954 49.085 1.00 91.19 107 LYS A C 1
ATOM 890 O O . LYS A 1 107 ? -31.648 -11.091 48.342 1.00 91.19 107 LYS A O 1
ATOM 895 N N . LEU A 1 108 ? -31.923 -11.937 50.403 1.00 90.94 108 LEU A N 1
ATOM 896 C CA . LEU A 1 108 ? -31.087 -10.939 51.074 1.00 90.94 108 LEU A CA 1
ATOM 897 C C . LEU A 1 108 ? -29.625 -11.030 50.627 1.00 90.94 108 LEU A C 1
ATOM 899 O O . LEU A 1 108 ? -28.998 -9.995 50.376 1.00 90.94 108 LEU A O 1
ATOM 903 N N . ILE A 1 109 ? -29.086 -12.245 50.492 1.00 93.31 109 ILE A N 1
ATOM 904 C CA . ILE A 1 109 ? -27.731 -12.467 49.971 1.00 93.31 109 ILE A CA 1
ATOM 905 C C . ILE A 1 109 ? -27.626 -11.921 48.542 1.00 93.31 109 ILE A C 1
ATOM 907 O O . ILE A 1 109 ? -26.745 -11.100 48.271 1.00 93.31 109 ILE A O 1
ATOM 911 N N . GLN A 1 110 ? -28.569 -12.281 47.663 1.00 92.44 110 GLN A N 1
ATOM 912 C CA . GLN A 1 110 ? -28.621 -11.807 46.277 1.00 92.44 110 GLN A CA 1
ATOM 913 C C . GLN A 1 110 ? -28.638 -10.274 46.197 1.00 92.44 110 GLN A C 1
ATOM 915 O O . GLN A 1 110 ? -27.855 -9.680 45.453 1.00 92.44 110 GLN A O 1
ATOM 920 N N . ILE A 1 111 ? -29.504 -9.613 46.970 1.00 93.56 111 ILE A N 1
ATOM 921 C CA . ILE A 1 111 ? -29.616 -8.147 46.976 1.00 93.56 111 ILE A CA 1
ATOM 922 C C . ILE A 1 111 ? -28.321 -7.507 47.472 1.00 93.56 111 ILE A C 1
ATOM 924 O O . ILE A 1 111 ? -27.851 -6.530 46.889 1.00 93.56 111 ILE A O 1
ATOM 928 N N . ASN A 1 112 ? -27.720 -8.036 48.536 1.00 94.75 112 ASN A N 1
ATOM 929 C CA . ASN A 1 112 ? -26.471 -7.494 49.065 1.00 94.75 112 ASN A CA 1
ATOM 930 C C . ASN A 1 112 ? -25.318 -7.639 48.067 1.00 94.75 112 ASN A C 1
ATOM 932 O O . ASN A 1 112 ? -24.525 -6.706 47.906 1.00 94.75 112 ASN A O 1
ATOM 936 N N . GLU A 1 113 ? -25.251 -8.755 47.347 1.00 95.56 113 GLU A N 1
ATOM 937 C CA . GLU A 1 113 ? -24.268 -8.959 46.288 1.00 95.56 113 GLU A CA 1
ATOM 938 C C . GLU A 1 113 ? -24.504 -8.018 45.098 1.00 95.56 113 GLU A C 1
ATOM 940 O O . GLU A 1 113 ? -23.569 -7.357 44.638 1.00 95.56 113 GLU A O 1
ATOM 945 N N . GLN A 1 114 ? -25.756 -7.851 44.663 1.00 95.69 114 GLN A N 1
ATOM 946 C CA . GLN A 1 114 ? -26.124 -6.868 43.641 1.00 95.69 114 GLN A CA 1
ATOM 947 C C . GLN A 1 114 ? -25.739 -5.445 44.059 1.00 95.69 114 GLN A C 1
ATOM 949 O O . GLN A 1 114 ? -25.112 -4.724 43.282 1.00 95.69 114 GLN A O 1
ATOM 954 N N . ARG A 1 115 ? -26.036 -5.045 45.302 1.00 96.44 115 ARG A N 1
ATOM 955 C CA . ARG A 1 115 ? -25.647 -3.735 45.851 1.00 96.44 115 ARG A CA 1
ATOM 956 C C . ARG A 1 115 ? -24.133 -3.558 45.859 1.00 96.44 115 ARG A C 1
ATOM 958 O O . ARG A 1 115 ? -23.649 -2.492 45.480 1.00 96.44 115 ARG A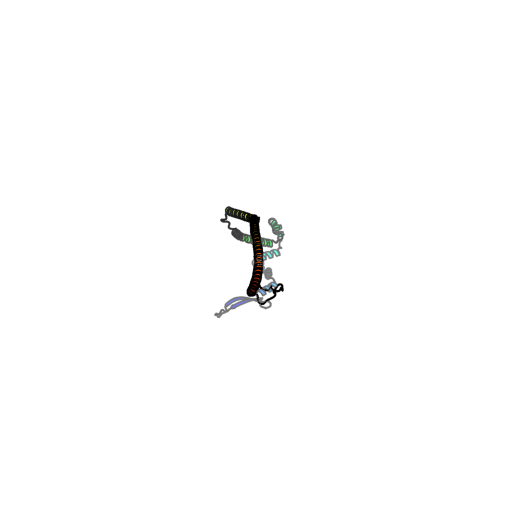 O 1
ATOM 965 N N . LYS A 1 116 ? -23.378 -4.585 46.257 1.00 96.81 116 LYS A N 1
ATOM 966 C CA . LYS A 1 116 ? -21.909 -4.565 46.245 1.00 96.81 116 LYS A CA 1
ATOM 967 C C . LYS A 1 116 ? -21.366 -4.398 44.824 1.00 96.81 116 LYS A C 1
ATOM 969 O O . LYS A 1 116 ? -20.485 -3.572 44.608 1.00 96.81 116 LYS A O 1
ATOM 974 N N . ASN A 1 117 ? -21.912 -5.131 43.857 1.00 95.75 117 ASN A N 1
ATOM 975 C CA . ASN A 1 117 ? -21.499 -5.048 42.456 1.00 95.75 117 ASN A CA 1
ATOM 976 C C . ASN A 1 117 ? -21.845 -3.691 41.831 1.00 95.75 117 ASN A C 1
ATOM 978 O O . ASN A 1 117 ? -21.019 -3.113 41.126 1.00 95.75 117 ASN A O 1
ATOM 982 N N . LEU A 1 118 ? -23.026 -3.143 42.128 1.00 95.94 118 LEU A N 1
ATOM 983 C CA . LEU A 1 118 ? -23.414 -1.802 41.687 1.00 95.94 118 LEU A CA 1
ATOM 984 C C . LEU A 1 118 ? -22.506 -0.721 42.278 1.00 95.94 118 LEU A C 1
ATOM 986 O O . LEU A 1 118 ? -22.084 0.163 41.540 1.00 95.94 118 LEU A O 1
ATOM 990 N N . ARG A 1 119 ? -22.146 -0.813 43.566 1.00 96.19 119 ARG A N 1
ATOM 991 C CA . ARG A 1 119 ? -21.189 0.116 44.191 1.00 96.19 119 ARG A CA 1
ATOM 992 C C . ARG A 1 119 ? -19.826 0.079 43.510 1.00 96.19 119 ARG A C 1
ATOM 994 O O . ARG A 1 119 ? -19.337 1.130 43.123 1.00 96.19 119 ARG A O 1
ATOM 1001 N N . LYS A 1 120 ? -19.277 -1.115 43.264 1.00 96.25 120 LYS A N 1
ATOM 1002 C CA . LYS A 1 120 ? -18.018 -1.267 42.516 1.00 96.25 120 LYS A CA 1
ATOM 1003 C C . LYS A 1 120 ? -18.088 -0.629 41.129 1.00 96.25 120 LYS A C 1
ATOM 1005 O O . LYS A 1 120 ? -17.169 0.068 40.723 1.00 96.25 120 LYS A O 1
ATOM 1010 N N . ARG A 1 121 ? -19.187 -0.844 40.393 1.00 94.38 121 ARG A N 1
ATOM 1011 C CA . ARG A 1 121 ? -19.387 -0.207 39.079 1.00 94.38 121 ARG A CA 1
ATOM 1012 C C . ARG A 1 121 ? -19.446 1.313 39.197 1.00 94.38 121 ARG A C 1
ATOM 1014 O O . ARG A 1 121 ? -18.872 1.990 38.359 1.00 94.38 121 ARG A O 1
ATOM 1021 N N . LEU A 1 122 ? -20.120 1.835 40.218 1.00 96.00 122 LEU A N 1
ATOM 1022 C CA . LEU A 1 122 ? -20.241 3.272 40.450 1.00 96.00 122 LEU A CA 1
ATOM 1023 C C . LEU A 1 122 ? -18.886 3.912 40.790 1.00 96.00 122 LEU A C 1
ATOM 1025 O O . LEU A 1 122 ? -18.593 4.992 40.291 1.00 96.00 122 LEU A O 1
ATOM 1029 N N . GLU A 1 123 ? -18.046 3.216 41.558 1.00 95.31 123 GLU A N 1
ATOM 1030 C CA . GLU A 1 123 ? -16.658 3.609 41.845 1.00 95.31 123 GLU A CA 1
ATOM 1031 C C . GLU A 1 123 ? -15.766 3.602 40.589 1.00 95.31 123 GLU A C 1
ATOM 1033 O O . GLU A 1 123 ? -14.882 4.444 40.476 1.00 95.31 123 GLU A O 1
ATOM 1038 N N . LEU A 1 124 ? -16.026 2.711 39.622 1.00 95.38 124 LEU A N 1
ATOM 1039 C CA . LEU A 1 124 ? -15.285 2.612 38.353 1.00 95.38 124 LEU A CA 1
ATOM 1040 C C . LEU A 1 124 ? -15.676 3.673 37.309 1.00 95.38 124 LEU A C 1
ATOM 1042 O O . LEU A 1 124 ? -14.879 3.989 36.428 1.00 95.38 124 LEU A O 1
ATOM 1046 N N . ILE A 1 125 ? -16.897 4.224 37.363 1.00 94.25 125 ILE A N 1
ATOM 1047 C CA . ILE A 1 125 ? -17.391 5.183 36.353 1.00 94.25 125 ILE A CA 1
ATOM 1048 C C . ILE A 1 125 ? -16.448 6.391 36.165 1.00 94.25 125 ILE A C 1
ATOM 1050 O O . ILE A 1 125 ? -16.151 6.712 35.013 1.00 94.25 125 ILE A O 1
ATOM 1054 N N . PRO A 1 126 ? -15.948 7.065 37.222 1.00 94.94 126 PRO A N 1
ATOM 1055 C CA . PRO A 1 126 ? -15.034 8.197 37.068 1.00 94.94 126 PRO A CA 1
ATOM 1056 C C . PRO A 1 126 ? -13.733 7.846 36.338 1.00 94.94 126 PRO A C 1
ATOM 1058 O O . PRO A 1 126 ? -13.259 8.636 35.522 1.00 94.94 126 PRO A O 1
ATOM 1061 N N . GLU A 1 127 ? -13.167 6.664 36.597 1.00 92.62 127 GLU A N 1
ATOM 1062 C CA . GLU A 1 127 ? -11.947 6.196 35.931 1.00 92.62 127 GLU A CA 1
ATOM 1063 C C . GLU A 1 127 ? -12.192 5.954 34.440 1.00 92.62 127 GLU A C 1
ATOM 1065 O O . GLU A 1 127 ? -11.433 6.453 33.610 1.00 92.62 127 GLU A O 1
ATOM 1070 N N . LEU A 1 128 ? -13.304 5.296 34.093 1.00 93.12 128 LEU A N 1
ATOM 1071 C CA . LEU A 1 128 ? -13.712 5.079 32.702 1.00 93.12 128 LEU A CA 1
ATOM 1072 C C . LEU A 1 128 ? -13.968 6.400 31.963 1.00 93.12 128 LEU A C 1
ATOM 1074 O O . LEU A 1 128 ? -13.596 6.545 30.800 1.00 93.12 128 LEU A O 1
ATOM 1078 N N . ILE A 1 129 ? -14.576 7.389 32.628 1.00 93.06 129 ILE A N 1
ATOM 1079 C CA . ILE A 1 129 ? -14.770 8.730 32.057 1.00 93.06 129 ILE A CA 1
ATOM 1080 C C . ILE A 1 129 ? -13.420 9.411 31.812 1.00 93.06 129 ILE A C 1
ATOM 1082 O O . ILE A 1 129 ? -13.229 10.027 30.762 1.00 93.06 129 ILE A O 1
ATOM 1086 N N . ASN A 1 130 ? -12.480 9.309 32.754 1.00 92.31 130 ASN A N 1
ATOM 1087 C CA . ASN A 1 130 ? -11.141 9.878 32.611 1.00 92.31 130 ASN A CA 1
ATOM 1088 C C . ASN A 1 130 ? -10.385 9.227 31.442 1.00 92.31 130 ASN A C 1
ATOM 1090 O O . ASN A 1 130 ? -9.834 9.929 30.597 1.00 92.31 130 ASN A O 1
ATOM 1094 N N . GLU A 1 131 ? -10.420 7.899 31.341 1.00 90.50 131 GLU A N 1
ATOM 1095 C CA . GLU A 1 131 ? -9.829 7.150 30.230 1.00 90.50 131 GLU A CA 1
ATOM 1096 C C . GLU A 1 131 ? -10.448 7.545 28.883 1.00 90.50 131 GLU A C 1
ATOM 1098 O O . GLU A 1 131 ? -9.724 7.924 27.964 1.00 90.50 131 GLU A O 1
ATOM 1103 N N . ALA A 1 132 ? -11.780 7.568 28.781 1.00 90.38 132 ALA A N 1
ATOM 1104 C CA . ALA A 1 132 ? -12.477 7.992 27.568 1.00 90.38 132 ALA A CA 1
ATOM 1105 C C . ALA A 1 132 ? -12.167 9.449 27.195 1.00 90.38 132 ALA A C 1
ATOM 1107 O O . ALA A 1 132 ? -12.094 9.789 26.016 1.00 90.38 132 ALA A O 1
ATOM 1108 N N . THR A 1 133 ? -11.965 10.319 28.187 1.00 87.69 133 THR A N 1
ATOM 1109 C CA . THR A 1 133 ? -11.581 11.717 27.961 1.00 87.69 133 THR A CA 1
ATOM 1110 C C . THR A 1 133 ? -10.151 11.821 27.439 1.00 87.69 133 THR A C 1
ATOM 1112 O O . THR A 1 133 ? -9.920 12.579 26.505 1.00 87.69 133 THR A O 1
ATOM 1115 N N . LYS A 1 134 ? -9.213 11.027 27.971 1.00 85.81 134 LYS A N 1
ATOM 1116 C CA . LYS A 1 134 ? -7.830 10.940 27.467 1.00 85.81 134 LYS A CA 1
ATOM 1117 C C . LYS A 1 134 ? -7.737 10.309 26.077 1.00 85.81 134 LYS A C 1
ATOM 1119 O O . LYS A 1 134 ? -6.831 10.644 25.326 1.00 85.81 134 LYS A O 1
ATOM 1124 N N . ALA A 1 135 ? -8.656 9.406 25.741 1.00 87.50 135 ALA A N 1
ATOM 1125 C CA . ALA A 1 135 ? -8.729 8.778 24.426 1.00 87.50 135 ALA A CA 1
ATOM 1126 C C . ALA A 1 135 ? -9.271 9.716 23.335 1.00 87.50 135 ALA A C 1
ATOM 1128 O O . ALA A 1 135 ? -9.155 9.402 22.148 1.00 87.50 135 ALA A O 1
ATOM 1129 N N . LYS A 1 136 ? -9.870 10.859 23.702 1.00 85.25 136 LYS A N 1
ATOM 1130 C CA . LYS A 1 136 ? -10.260 11.868 22.714 1.00 85.25 136 LYS A CA 1
ATOM 1131 C C . LYS A 1 136 ? -9.004 12.383 22.027 1.00 85.25 136 LYS A C 1
ATOM 1133 O O . LYS A 1 136 ? -8.062 12.816 22.685 1.00 85.25 136 LYS A O 1
ATOM 1138 N N . GLN A 1 137 ? -9.012 12.341 20.700 1.00 77.94 137 GLN A N 1
ATOM 1139 C CA . GLN A 1 137 ? -7.973 12.982 19.911 1.00 77.94 137 GLN A CA 1
ATOM 1140 C C . GLN A 1 137 ? -7.985 14.478 20.212 1.00 77.94 137 GLN A C 1
ATOM 1142 O O . GLN A 1 137 ? -9.050 15.100 20.251 1.00 77.94 137 GLN A O 1
ATOM 1147 N N . ASP A 1 138 ? -6.801 15.033 20.444 1.00 77.12 138 ASP A N 1
ATOM 1148 C CA . ASP A 1 138 ? -6.656 16.464 20.626 1.00 77.12 138 ASP A CA 1
ATOM 1149 C C . ASP A 1 138 ? -6.858 17.152 19.274 1.00 77.12 138 ASP A C 1
ATOM 1151 O O . ASP A 1 138 ? -6.021 17.073 18.377 1.00 77.12 138 ASP A O 1
ATOM 1155 N N . THR A 1 139 ? -8.020 17.776 19.112 1.00 75.94 139 THR A N 1
ATOM 1156 C CA . THR A 1 139 ? -8.352 18.579 17.934 1.00 75.94 139 THR A CA 1
ATOM 1157 C C . THR A 1 139 ? -8.132 20.068 18.187 1.00 75.94 139 THR A C 1
ATOM 1159 O O . THR A 1 139 ? -8.564 20.891 17.378 1.00 75.94 139 THR A O 1
ATOM 1162 N N . THR A 1 140 ? -7.527 20.454 19.318 1.00 75.75 140 THR A N 1
ATOM 1163 C CA . THR A 1 140 ? -7.245 21.865 19.588 1.00 75.75 140 THR A CA 1
ATOM 1164 C C . THR A 1 140 ? -6.224 22.388 18.577 1.00 75.75 140 THR A C 1
ATOM 1166 O O . THR A 1 140 ? -5.202 21.768 18.305 1.00 75.75 140 THR A O 1
ATOM 1169 N N . GLY A 1 141 ? -6.550 23.510 17.934 1.00 74.69 141 GLY A N 1
ATOM 1170 C CA . GLY A 1 141 ? -5.734 24.085 16.859 1.00 74.69 141 GLY A CA 1
ATOM 1171 C C . GLY A 1 141 ? -5.973 23.499 15.462 1.00 74.69 141 GLY A C 1
ATOM 1172 O O . GLY A 1 141 ? -5.471 24.069 14.498 1.00 74.69 141 GLY A O 1
ATOM 1173 N N . LEU A 1 142 ? -6.774 22.435 15.311 1.00 78.25 142 LEU A N 1
ATOM 1174 C CA . LEU A 1 142 ? -7.199 21.966 13.990 1.00 78.25 142 LEU A CA 1
ATOM 1175 C C . LEU A 1 142 ? -8.368 22.815 13.484 1.00 78.25 142 LEU A C 1
ATOM 1177 O O . LEU A 1 142 ? -9.470 22.785 14.035 1.00 78.25 142 LEU A O 1
ATOM 1181 N N . ASN A 1 143 ? -8.138 23.555 12.404 1.00 84.19 143 ASN A N 1
ATOM 1182 C CA . ASN A 1 143 ? -9.178 24.296 11.707 1.00 84.19 143 ASN A CA 1
ATOM 1183 C C . ASN A 1 143 ? -9.710 23.459 10.540 1.00 84.19 143 ASN A C 1
ATOM 1185 O O . ASN A 1 143 ? -9.000 23.157 9.582 1.00 84.19 143 ASN A O 1
ATOM 1189 N N . GLN A 1 144 ? -10.990 23.100 10.610 1.00 83.81 144 GLN A N 1
ATOM 1190 C CA . GLN A 1 144 ? -11.648 22.295 9.583 1.00 83.81 144 GLN A CA 1
ATOM 1191 C C . GLN A 1 144 ? -11.607 22.954 8.194 1.00 83.81 144 GLN A C 1
ATOM 1193 O O . GLN A 1 144 ? -11.578 22.246 7.190 1.00 83.81 144 GLN A O 1
ATOM 1198 N N . SER A 1 145 ? -11.628 24.289 8.128 1.00 86.50 145 SER A N 1
ATOM 1199 C CA . SER A 1 145 ? -11.544 25.022 6.863 1.00 86.50 145 SER A CA 1
ATOM 1200 C C . SER A 1 145 ? -10.167 24.873 6.223 1.00 86.50 145 SER A C 1
ATOM 1202 O O . SER A 1 145 ? -10.085 24.626 5.023 1.00 86.50 145 SER A O 1
ATOM 1204 N N . ASP A 1 146 ? -9.105 24.965 7.025 1.00 87.69 146 ASP A N 1
ATOM 1205 C CA . ASP A 1 146 ? -7.724 24.894 6.537 1.00 87.69 146 ASP A CA 1
ATOM 1206 C C . ASP A 1 146 ? -7.421 23.482 6.019 1.00 87.69 146 ASP A C 1
ATOM 1208 O O . ASP A 1 146 ? -6.965 23.325 4.891 1.00 87.69 146 ASP A O 1
ATOM 1212 N N . ILE A 1 147 ? -7.826 22.447 6.766 1.00 87.88 147 ILE A N 1
ATOM 1213 C CA . ILE A 1 147 ? -7.683 21.040 6.351 1.00 87.88 147 ILE A CA 1
ATOM 1214 C C . ILE A 1 147 ? -8.458 20.754 5.057 1.00 87.88 147 ILE A C 1
ATOM 1216 O O . ILE A 1 147 ? -7.972 20.043 4.181 1.00 87.88 147 ILE A O 1
ATOM 1220 N N . LYS A 1 148 ? -9.671 21.304 4.908 1.00 91.12 148 LYS A N 1
ATOM 1221 C CA . LYS A 1 148 ? -10.439 21.172 3.659 1.00 91.12 148 LYS A CA 1
ATOM 1222 C C . LYS A 1 148 ? -9.760 21.887 2.492 1.00 91.12 148 LYS A C 1
ATOM 1224 O O . LYS A 1 148 ? -9.795 21.368 1.381 1.00 91.12 148 LYS A O 1
ATOM 1229 N N . GLY A 1 149 ? -9.155 23.048 2.740 1.00 92.44 149 GLY A N 1
ATOM 1230 C CA . GLY A 1 149 ? -8.362 23.767 1.748 1.00 92.44 149 GLY A CA 1
ATOM 1231 C C . GLY A 1 149 ? -7.161 22.946 1.283 1.00 92.44 149 GLY A C 1
ATOM 1232 O O . GLY A 1 149 ? -6.992 22.739 0.085 1.00 92.44 149 GLY A O 1
ATOM 1233 N N . GLU A 1 150 ? -6.379 22.409 2.221 1.00 91.62 150 GLU A N 1
ATOM 1234 C CA . GLU A 1 150 ? -5.236 21.536 1.923 1.00 91.62 150 GLU A CA 1
ATOM 1235 C C . GLU A 1 150 ? -5.654 20.280 1.148 1.00 91.62 150 GLU A C 1
ATOM 1237 O O . GLU A 1 150 ? -5.021 19.940 0.148 1.00 91.62 150 GLU A O 1
ATOM 1242 N N . LEU A 1 151 ? -6.752 19.627 1.549 1.00 93.38 151 LEU A N 1
ATOM 1243 C CA . LEU A 1 151 ? -7.308 18.481 0.824 1.00 93.38 151 LEU A CA 1
ATOM 1244 C C . LEU A 1 151 ? -7.681 18.840 -0.615 1.00 93.38 151 LEU A C 1
ATOM 1246 O O . LEU A 1 151 ? -7.295 18.117 -1.526 1.00 93.38 151 LEU A O 1
ATOM 12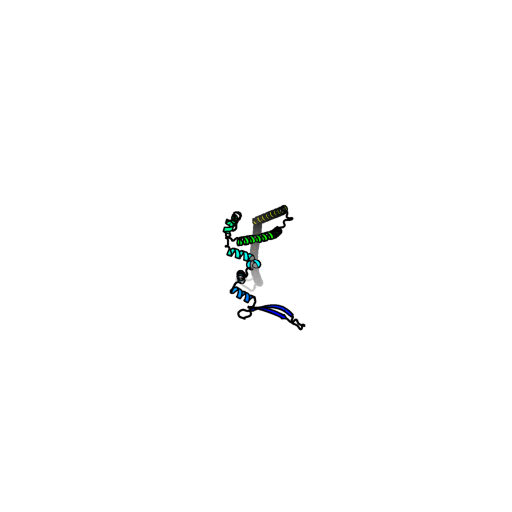50 N N . SER A 1 152 ? -8.361 19.970 -0.828 1.00 94.88 152 SER A N 1
ATOM 1251 C CA . SER A 1 152 ? -8.737 20.430 -2.170 1.00 94.88 152 SER A CA 1
ATOM 1252 C C . SER A 1 152 ? -7.511 20.663 -3.055 1.00 94.88 152 SER A C 1
ATOM 1254 O O . SER A 1 152 ? -7.506 20.266 -4.216 1.00 94.88 152 SER A O 1
ATOM 1256 N N . VAL A 1 153 ? -6.449 21.269 -2.509 1.00 95.44 153 VAL A N 1
ATOM 1257 C CA . VAL A 1 153 ? -5.195 21.493 -3.247 1.00 95.44 153 VAL A CA 1
ATOM 1258 C C . VAL A 1 153 ? -4.534 20.165 -3.618 1.00 95.44 153 VAL A C 1
ATOM 1260 O O . VAL A 1 153 ? -4.078 19.995 -4.748 1.00 95.44 153 VAL A O 1
ATOM 1263 N N . ILE A 1 154 ? -4.489 19.209 -2.688 1.00 95.56 154 ILE A N 1
ATOM 1264 C CA . ILE A 1 154 ? -3.918 17.881 -2.943 1.00 95.56 154 ILE A CA 1
ATOM 1265 C C . ILE A 1 154 ? -4.748 17.126 -3.991 1.00 95.56 154 ILE A C 1
ATOM 1267 O O . ILE A 1 154 ? -4.182 16.504 -4.887 1.00 95.56 154 ILE A O 1
ATOM 1271 N N . GLU A 1 155 ? -6.077 17.198 -3.924 1.00 95.75 155 GLU A N 1
ATOM 1272 C CA . GLU A 1 155 ? -6.977 16.583 -4.905 1.00 95.75 155 GLU A CA 1
ATOM 1273 C C . GLU A 1 155 ? -6.781 17.173 -6.310 1.00 95.75 155 GLU A C 1
ATOM 1275 O O . GLU A 1 155 ? -6.690 16.417 -7.279 1.00 95.75 155 GLU A O 1
ATOM 1280 N N . GLU A 1 156 ? -6.631 18.495 -6.431 1.00 95.94 156 GLU A N 1
ATOM 1281 C CA . GLU A 1 156 ? -6.301 19.152 -7.704 1.00 95.94 156 GLU A CA 1
ATOM 1282 C C . GLU A 1 156 ? -4.941 18.694 -8.251 1.00 95.94 156 GLU A C 1
ATOM 1284 O O . GLU A 1 156 ? -4.820 18.372 -9.436 1.00 95.94 156 GLU A O 1
ATOM 1289 N N . GLN A 1 157 ? -3.919 18.595 -7.394 1.00 96.38 157 GLN A N 1
ATOM 1290 C CA . GLN A 1 157 ? -2.598 18.095 -7.791 1.00 96.38 157 GLN A CA 1
ATOM 1291 C C . GLN A 1 157 ? -2.656 16.645 -8.284 1.00 96.38 157 GLN A C 1
ATOM 1293 O O . GLN A 1 157 ? -2.035 16.314 -9.297 1.00 96.38 157 GLN A O 1
ATOM 1298 N N . ILE A 1 158 ? -3.422 15.784 -7.608 1.00 95.69 158 ILE A N 1
ATOM 1299 C CA . ILE A 1 158 ? -3.631 14.393 -8.031 1.00 95.69 158 ILE A CA 1
ATOM 1300 C C . ILE A 1 158 ? -4.283 14.355 -9.415 1.00 95.69 158 ILE A C 1
ATOM 1302 O O . ILE A 1 158 ? -3.804 13.631 -10.290 1.00 95.69 158 ILE A O 1
ATOM 1306 N N . GLN A 1 159 ? -5.328 15.157 -9.642 1.00 96.00 159 GLN A N 1
ATOM 1307 C CA . GLN A 1 159 ? -6.009 15.202 -10.936 1.00 96.00 159 GLN A CA 1
ATOM 1308 C C . GLN A 1 159 ? -5.082 15.653 -12.070 1.00 96.00 159 GLN A C 1
ATOM 1310 O O . GLN A 1 159 ? -5.104 15.045 -13.141 1.00 96.00 159 GLN A O 1
ATOM 1315 N N . LEU A 1 160 ? -4.246 16.670 -11.844 1.00 95.00 160 LEU A N 1
ATOM 1316 C CA . LEU A 1 160 ? -3.273 17.137 -12.838 1.00 95.00 160 LEU A CA 1
ATOM 1317 C C . LEU A 1 160 ? -2.270 16.039 -13.206 1.00 95.00 160 LEU A C 1
ATOM 1319 O O . LEU A 1 160 ? -2.093 15.730 -14.385 1.00 95.00 160 LEU A O 1
ATOM 1323 N N . ILE A 1 161 ? -1.673 15.389 -12.205 1.00 94.38 161 ILE A N 1
ATOM 1324 C CA . ILE A 1 161 ? -0.713 14.298 -12.425 1.00 94.38 161 ILE A CA 1
ATOM 1325 C C . ILE A 1 161 ? -1.379 13.127 -13.162 1.00 94.38 161 ILE A C 1
ATOM 1327 O O . ILE A 1 161 ? -0.775 12.486 -14.026 1.00 94.38 161 ILE A O 1
ATOM 1331 N N . GLU A 1 162 ? -2.638 12.828 -12.848 1.00 92.31 162 GLU A N 1
ATOM 1332 C CA . GLU A 1 162 ? -3.376 11.750 -13.498 1.00 92.31 162 GLU A CA 1
ATOM 1333 C C . GLU A 1 162 ? -3.721 12.076 -14.960 1.00 92.31 162 GLU A C 1
ATOM 1335 O O . GLU A 1 162 ? -3.620 11.201 -15.827 1.00 92.31 162 GLU A O 1
ATOM 1340 N N . GLN A 1 163 ? -4.030 13.339 -15.269 1.00 89.69 163 GLN A N 1
ATOM 1341 C CA . GLN A 1 163 ? -4.178 13.819 -16.645 1.00 89.69 163 GLN A CA 1
ATOM 1342 C C . GLN A 1 163 ? -2.865 13.705 -17.429 1.00 89.69 163 GLN A C 1
ATOM 1344 O O . GLN A 1 163 ? -2.862 13.130 -18.520 1.00 89.69 163 GLN A O 1
ATOM 1349 N N . GLU A 1 164 ? -1.742 14.163 -16.869 1.00 86.94 164 GLU A N 1
ATOM 1350 C CA . GLU A 1 164 ? -0.417 14.037 -17.495 1.00 86.94 164 GLU A CA 1
ATOM 1351 C C . GLU A 1 164 ? -0.064 12.572 -17.779 1.00 86.94 164 GLU A C 1
ATOM 1353 O O . GLU A 1 164 ? 0.339 12.208 -18.889 1.00 86.94 164 GLU A O 1
ATOM 1358 N N . LYS A 1 165 ? -0.297 11.689 -16.803 1.00 87.62 165 LYS A N 1
ATOM 1359 C CA . LYS A 1 165 ? -0.098 10.244 -16.952 1.00 87.62 165 LYS A CA 1
ATOM 1360 C C . LYS A 1 165 ? -0.962 9.659 -18.066 1.00 87.62 165 LYS A C 1
ATOM 1362 O O . LYS A 1 165 ? -0.486 8.801 -18.810 1.00 87.62 165 LYS A O 1
ATOM 1367 N N . ASN A 1 166 ? -2.216 10.090 -18.189 1.00 85.12 166 ASN A N 1
ATOM 1368 C CA . ASN A 1 166 ? -3.110 9.627 -19.247 1.00 85.12 166 ASN A CA 1
ATOM 1369 C C . ASN A 1 166 ? -2.660 10.112 -20.629 1.00 85.12 166 ASN A C 1
ATOM 1371 O O . ASN A 1 166 ? -2.678 9.319 -21.569 1.00 85.12 166 ASN A O 1
ATOM 1375 N N . VAL A 1 167 ? -2.173 11.350 -20.753 1.00 82.31 167 VAL A N 1
ATOM 1376 C CA . VAL A 1 167 ? -1.576 11.859 -22.000 1.00 82.31 167 VAL A CA 1
ATOM 1377 C C . VAL A 1 167 ? -0.355 11.024 -22.391 1.00 82.31 167 VAL A C 1
ATOM 1379 O O . VAL A 1 167 ? -0.276 10.555 -23.527 1.00 82.31 167 VAL A O 1
ATOM 1382 N N . LEU A 1 168 ? 0.547 10.740 -21.449 1.00 79.31 168 LEU A N 1
ATOM 1383 C CA . LEU A 1 168 ? 1.714 9.888 -21.698 1.00 79.31 168 LEU A CA 1
ATOM 1384 C C . LEU A 1 168 ? 1.316 8.451 -22.080 1.00 79.31 168 LEU A C 1
ATOM 1386 O O . LEU A 1 168 ? 1.868 7.887 -23.025 1.00 79.31 168 LEU A O 1
ATOM 1390 N N . LYS A 1 169 ? 0.321 7.868 -21.397 1.00 77.19 169 LYS A N 1
ATOM 1391 C CA . LYS A 1 169 ? -0.199 6.520 -21.690 1.00 77.19 169 LYS A CA 1
ATOM 1392 C C . LYS A 1 169 ? -0.947 6.421 -23.012 1.00 77.19 169 LYS A C 1
ATOM 1394 O O . LYS A 1 169 ? -0.881 5.374 -23.648 1.00 77.19 169 LYS A O 1
ATOM 1399 N N . SER A 1 170 ? -1.648 7.479 -23.423 1.00 74.94 170 SER A N 1
ATOM 1400 C CA . SER A 1 170 ? -2.378 7.520 -24.697 1.00 74.94 170 SER A CA 1
ATOM 1401 C C . SER A 1 170 ? -1.452 7.339 -25.902 1.00 74.94 170 SER A C 1
ATOM 1403 O O . SER A 1 170 ? -1.913 7.088 -27.011 1.00 74.94 170 SER A O 1
ATOM 1405 N N . GLY A 1 171 ? -0.135 7.434 -25.687 1.00 72.00 171 GLY A N 1
ATOM 1406 C CA . GLY A 1 171 ? 0.864 7.088 -26.679 1.00 72.00 171 GLY A CA 1
ATOM 1407 C C . GLY A 1 171 ? 0.980 8.114 -27.798 1.00 72.00 171 GLY A C 1
ATOM 1408 O O . GLY A 1 171 ? 1.838 7.924 -28.645 1.00 72.00 171 GLY A O 1
ATOM 1409 N N . GLY A 1 172 ? 0.206 9.209 -27.793 1.00 78.62 172 GLY A N 1
ATOM 1410 C CA . GLY A 1 172 ? 0.211 10.228 -28.851 1.00 78.62 172 GLY A CA 1
ATOM 1411 C C . GLY A 1 172 ? 1.608 10.788 -29.149 1.00 78.62 172 GLY A C 1
ATOM 1412 O O . GLY A 1 172 ? 2.044 10.826 -30.301 1.00 78.62 172 GLY A O 1
ATOM 1413 N N . ILE A 1 173 ? 2.361 11.128 -28.099 1.00 79.06 173 ILE A N 1
ATOM 1414 C CA . ILE A 1 173 ? 3.752 11.597 -28.219 1.00 79.06 173 ILE A CA 1
ATOM 1415 C C . ILE A 1 173 ? 4.657 10.485 -28.769 1.00 79.06 173 ILE A C 1
ATOM 1417 O O . ILE A 1 173 ? 5.464 10.728 -29.664 1.00 79.06 173 ILE A O 1
ATOM 1421 N N . GLN A 1 174 ? 4.493 9.248 -28.293 1.00 82.00 174 GLN A N 1
ATOM 1422 C CA . GLN A 1 174 ? 5.275 8.107 -28.769 1.00 82.00 174 GLN A CA 1
ATOM 1423 C C . GLN A 1 174 ? 4.967 7.773 -30.236 1.00 82.00 174 GLN A C 1
ATOM 1425 O O . GLN A 1 174 ? 5.876 7.449 -30.997 1.00 82.00 174 GLN A O 1
ATOM 1430 N N . THR A 1 175 ? 3.704 7.870 -30.655 1.00 83.50 175 THR A N 1
ATOM 1431 C CA . THR A 1 175 ? 3.282 7.649 -32.040 1.00 83.50 175 THR A CA 1
ATOM 1432 C C . THR A 1 175 ? 3.830 8.722 -32.970 1.00 83.50 175 THR A C 1
ATOM 1434 O O . THR A 1 175 ? 4.310 8.382 -34.049 1.00 83.50 175 THR A O 1
ATOM 1437 N N . GLU A 1 176 ? 3.834 9.989 -32.548 1.00 85.38 176 GLU A N 1
ATOM 1438 C CA . GLU A 1 176 ? 4.375 11.084 -33.356 1.00 85.38 176 GLU A CA 1
ATOM 1439 C C . GLU A 1 176 ? 5.902 10.988 -33.475 1.00 85.38 176 GLU A C 1
ATOM 1441 O O . GLU A 1 176 ? 6.437 11.074 -34.579 1.00 85.38 176 GLU A O 1
ATOM 1446 N N . LEU A 1 177 ? 6.611 10.686 -32.380 1.00 87.62 177 LEU A N 1
ATOM 1447 C CA . LEU A 1 177 ? 8.056 10.427 -32.417 1.00 87.62 177 LEU A CA 1
ATOM 1448 C C . LEU A 1 177 ? 8.404 9.231 -33.313 1.00 87.62 177 LEU A C 1
ATOM 1450 O O . LEU A 1 177 ? 9.340 9.307 -34.108 1.00 87.62 177 LEU A O 1
ATOM 1454 N N . ASN A 1 178 ? 7.637 8.140 -33.236 1.00 89.06 178 ASN A N 1
ATOM 1455 C CA . ASN A 1 178 ? 7.842 6.972 -34.096 1.00 89.06 178 ASN A CA 1
ATOM 1456 C C . ASN A 1 178 ? 7.603 7.306 -35.575 1.00 89.06 178 ASN A C 1
ATOM 1458 O O . ASN A 1 178 ? 8.355 6.848 -36.434 1.00 89.06 178 ASN A O 1
ATOM 1462 N N . LYS A 1 179 ? 6.596 8.131 -35.880 1.00 92.25 179 LYS A N 1
ATOM 1463 C CA . LYS A 1 179 ? 6.318 8.609 -37.239 1.00 92.25 179 LYS A CA 1
ATOM 1464 C C . LYS A 1 179 ? 7.450 9.490 -37.770 1.00 92.25 179 LYS A C 1
ATOM 1466 O O . LYS A 1 179 ? 7.893 9.295 -38.899 1.00 92.25 179 LYS A O 1
ATOM 1471 N N . GLN A 1 180 ? 7.953 10.421 -36.958 1.00 94.44 180 GLN A N 1
ATOM 1472 C CA . GLN A 1 180 ? 9.101 11.256 -37.322 1.00 94.44 180 GLN A CA 1
ATOM 1473 C C . GLN A 1 180 ? 10.354 10.412 -37.559 1.00 94.44 180 GLN A C 1
ATOM 1475 O O . GLN A 1 180 ? 11.031 10.596 -38.569 1.00 94.44 180 GLN A O 1
ATOM 1480 N N . LYS A 1 181 ? 10.621 9.431 -36.689 1.00 95.06 181 LYS A N 1
ATOM 1481 C CA . LYS A 1 181 ? 11.724 8.481 -36.859 1.00 95.06 181 LYS A CA 1
ATOM 1482 C C . LYS A 1 181 ? 11.605 7.700 -38.171 1.00 95.06 181 LYS A C 1
ATOM 1484 O O . LYS A 1 181 ? 12.569 7.662 -38.928 1.00 95.06 181 LYS A O 1
ATOM 1489 N N . ALA A 1 182 ? 10.430 7.148 -38.472 1.00 94.12 182 ALA A N 1
ATOM 1490 C CA . ALA A 1 182 ? 10.193 6.413 -39.715 1.00 94.12 182 ALA A CA 1
ATOM 1491 C C . ALA A 1 182 ? 10.390 7.293 -40.963 1.00 94.12 182 ALA A C 1
ATOM 1493 O O . ALA A 1 182 ? 10.978 6.848 -41.947 1.00 94.12 182 ALA A O 1
ATOM 1494 N N . ASN A 1 183 ? 9.960 8.559 -40.918 1.00 95.62 183 ASN A N 1
ATOM 1495 C CA . ASN A 1 183 ? 10.190 9.509 -42.009 1.00 95.62 183 ASN A CA 1
ATOM 1496 C C . ASN A 1 183 ? 11.682 9.807 -42.211 1.00 95.62 183 ASN A C 1
ATOM 1498 O O . ASN A 1 183 ? 12.154 9.797 -43.345 1.00 95.62 183 ASN A O 1
ATOM 1502 N N . ILE A 1 184 ? 12.433 10.036 -41.129 1.00 96.12 184 ILE A N 1
ATOM 1503 C CA . ILE A 1 184 ? 13.884 10.268 -41.202 1.00 96.12 184 ILE A CA 1
ATOM 1504 C C . ILE A 1 184 ? 14.600 9.028 -41.750 1.00 96.12 184 ILE A C 1
ATOM 1506 O O . ILE A 1 184 ? 15.477 9.154 -42.601 1.00 96.12 184 ILE A O 1
ATOM 1510 N N . GLU A 1 185 ? 14.218 7.827 -41.310 1.00 95.62 185 GLU A N 1
ATOM 1511 C CA . GLU A 1 185 ? 14.774 6.570 -41.823 1.00 95.62 185 GLU A CA 1
ATOM 1512 C C . GLU A 1 185 ? 14.497 6.401 -43.323 1.00 95.62 185 GLU A C 1
ATOM 1514 O O . GLU A 1 185 ? 15.411 6.063 -44.077 1.00 95.62 185 GLU A O 1
ATOM 1519 N N . LEU A 1 186 ? 13.281 6.713 -43.784 1.00 96.19 186 LEU A N 1
ATOM 1520 C CA . LEU A 1 186 ? 12.945 6.695 -45.208 1.00 96.19 186 LEU A CA 1
ATOM 1521 C C . LEU A 1 186 ? 13.788 7.692 -46.010 1.00 96.19 186 LEU A C 1
ATOM 1523 O O . LEU A 1 186 ? 14.368 7.309 -47.025 1.00 96.19 186 LEU A O 1
ATOM 1527 N N . GLU A 1 187 ? 13.920 8.938 -45.559 1.00 96.31 187 GLU A N 1
ATOM 1528 C CA . GLU A 1 187 ? 14.763 9.931 -46.240 1.00 96.31 187 GLU A CA 1
ATOM 1529 C C . GLU A 1 187 ? 16.238 9.503 -46.277 1.00 96.31 187 GLU A C 1
ATOM 1531 O O . GLU A 1 187 ? 16.872 9.558 -47.332 1.00 96.31 187 GLU A O 1
ATOM 1536 N N . LEU A 1 188 ? 16.772 8.952 -45.182 1.00 95.88 188 LEU A N 1
ATOM 1537 C CA . LEU A 1 188 ? 18.128 8.394 -45.158 1.00 95.88 188 LEU A CA 1
ATOM 1538 C C . LEU A 1 188 ? 18.302 7.245 -46.159 1.00 95.88 188 LEU A C 1
ATOM 1540 O O . LEU A 1 188 ? 19.336 7.167 -46.824 1.00 95.88 188 LEU A O 1
ATOM 1544 N N . THR A 1 189 ? 17.317 6.351 -46.286 1.00 95.75 189 THR A N 1
ATOM 1545 C CA . THR A 1 189 ? 17.389 5.264 -47.278 1.00 95.75 189 THR A CA 1
ATOM 1546 C C . THR A 1 189 ? 17.355 5.785 -48.712 1.00 95.75 189 THR A C 1
ATOM 1548 O O . THR A 1 189 ? 18.108 5.281 -49.544 1.00 95.75 189 THR A O 1
ATOM 1551 N N . LYS A 1 190 ? 16.558 6.824 -49.001 1.00 96.31 190 LYS A N 1
ATOM 1552 C CA . LYS A 1 190 ? 16.519 7.466 -50.324 1.00 96.31 190 LYS A CA 1
ATOM 1553 C C . LYS A 1 190 ? 17.848 8.125 -50.674 1.00 96.31 190 LYS A C 1
ATOM 1555 O O . LYS A 1 190 ? 18.345 7.912 -51.775 1.00 96.31 190 LYS A O 1
ATOM 1560 N N . ILE A 1 191 ? 18.435 8.881 -49.743 1.00 95.94 191 ILE A N 1
ATOM 1561 C CA . ILE A 1 191 ? 19.734 9.538 -49.950 1.00 95.94 191 ILE A CA 1
ATOM 1562 C C . ILE A 1 191 ? 20.804 8.489 -50.259 1.00 95.94 191 ILE A C 1
ATOM 1564 O O . ILE A 1 191 ? 21.471 8.587 -51.285 1.00 95.94 191 ILE A O 1
ATOM 1568 N N . LYS A 1 192 ? 20.897 7.427 -49.446 1.00 95.19 192 LYS A N 1
ATOM 1569 C CA . LYS A 1 192 ? 21.858 6.335 -49.676 1.00 95.19 192 LYS A CA 1
ATOM 1570 C C . LYS A 1 192 ? 21.659 5.646 -51.025 1.00 95.19 192 LYS A C 1
ATOM 1572 O O . LYS A 1 192 ? 22.637 5.342 -51.700 1.00 95.19 192 LYS A O 1
ATOM 1577 N N . ALA A 1 193 ? 20.411 5.390 -51.418 1.00 95.00 193 ALA A N 1
ATOM 1578 C CA . ALA A 1 193 ? 20.109 4.768 -52.703 1.00 95.00 193 ALA A CA 1
ATOM 1579 C C . ALA A 1 193 ? 20.510 5.669 -53.884 1.00 95.00 193 ALA A C 1
ATOM 1581 O O . ALA A 1 193 ? 21.066 5.173 -54.863 1.00 95.00 193 ALA A O 1
ATOM 1582 N N . ASN A 1 194 ? 20.272 6.980 -53.779 1.00 95.81 194 ASN A N 1
ATOM 1583 C CA . ASN A 1 194 ? 20.665 7.949 -54.801 1.00 95.81 194 ASN A CA 1
ATOM 1584 C C . ASN A 1 194 ? 22.188 8.074 -54.913 1.00 95.81 194 ASN A C 1
ATOM 1586 O O . ASN A 1 194 ? 22.712 7.940 -56.013 1.00 95.81 194 ASN A O 1
ATOM 1590 N N . GLU A 1 195 ? 22.906 8.232 -53.797 1.00 95.06 195 GLU A N 1
ATOM 1591 C CA . GLU A 1 195 ? 24.377 8.271 -53.802 1.00 95.06 195 GLU A CA 1
ATOM 1592 C C . GLU A 1 195 ? 24.967 6.983 -54.389 1.00 95.06 195 GLU A C 1
ATOM 1594 O O . GLU A 1 195 ? 25.872 7.019 -55.222 1.00 95.06 195 GLU A O 1
ATOM 1599 N N . GLN A 1 196 ? 24.428 5.821 -54.003 1.00 94.75 196 GLN A N 1
ATOM 1600 C CA . GLN A 1 196 ? 24.876 4.540 -54.541 1.00 94.75 196 GLN A CA 1
ATOM 1601 C C . GLN A 1 196 ? 24.640 4.448 -56.052 1.00 94.75 196 GLN A C 1
ATOM 1603 O O . GLN A 1 196 ? 25.495 3.926 -56.770 1.00 94.75 196 GLN A O 1
ATOM 1608 N N . LYS A 1 197 ? 23.505 4.959 -56.538 1.00 95.31 197 LYS A N 1
ATOM 1609 C CA . LYS A 1 197 ? 23.191 5.013 -57.966 1.00 95.31 197 LYS A CA 1
ATOM 1610 C C . LYS A 1 197 ? 24.159 5.930 -58.718 1.00 95.31 197 LYS A C 1
ATOM 1612 O O . LYS A 1 197 ? 24.730 5.490 -59.710 1.00 95.31 197 LYS A O 1
ATOM 1617 N N . GLU A 1 198 ? 24.407 7.143 -58.226 1.00 95.12 198 GLU A N 1
ATOM 1618 C CA . GLU A 1 198 ? 25.347 8.094 -58.842 1.00 95.12 198 GLU A CA 1
ATOM 1619 C C . GLU A 1 198 ? 26.770 7.524 -58.914 1.00 95.12 198 GLU A C 1
ATOM 1621 O O . GLU A 1 198 ? 27.425 7.579 -59.957 1.00 95.12 198 GLU A O 1
ATOM 1626 N N . VAL A 1 199 ? 27.240 6.900 -57.828 1.00 95.06 199 VAL A N 1
ATOM 1627 C CA . VAL A 1 199 ? 28.553 6.241 -57.798 1.00 95.06 199 VAL A CA 1
ATOM 1628 C C . VAL A 1 199 ? 28.613 5.093 -58.806 1.00 95.06 199 VAL A C 1
ATOM 1630 O O . VAL A 1 199 ? 29.623 4.939 -59.495 1.00 95.06 199 VAL A O 1
ATOM 1633 N N . GLN A 1 200 ? 27.554 4.285 -58.923 1.00 94.38 200 GLN A N 1
ATOM 1634 C CA . GLN A 1 200 ? 27.497 3.195 -59.900 1.00 94.38 200 GLN A CA 1
ATOM 1635 C C . GLN A 1 200 ? 27.510 3.709 -61.340 1.00 94.38 200 GLN A C 1
ATOM 1637 O O . GLN A 1 200 ? 28.254 3.168 -62.158 1.00 94.38 200 GLN A O 1
ATOM 1642 N N . GLU A 1 201 ? 26.744 4.755 -61.646 1.00 95.25 201 GLU A N 1
ATOM 1643 C CA . GLU A 1 201 ? 26.711 5.381 -62.971 1.00 95.25 201 GLU A CA 1
ATOM 1644 C C . GLU A 1 201 ? 28.086 5.946 -63.352 1.00 95.25 201 GLU A C 1
ATOM 1646 O O . GLU A 1 201 ? 28.601 5.646 -64.434 1.00 95.25 201 GLU A O 1
ATOM 1651 N N . LEU A 1 202 ? 28.745 6.667 -62.438 1.00 95.31 202 LEU A N 1
ATOM 1652 C CA . LEU A 1 202 ? 30.087 7.203 -62.672 1.00 95.31 202 LEU A CA 1
ATOM 1653 C C . LEU A 1 202 ? 31.123 6.087 -62.873 1.00 95.31 202 LEU A C 1
ATOM 1655 O O . LEU A 1 202 ? 31.972 6.167 -63.762 1.00 95.31 202 LEU A O 1
ATOM 1659 N N . LEU A 1 203 ? 31.046 5.026 -62.068 1.00 95.62 203 LEU A N 1
ATOM 1660 C CA . LEU A 1 203 ? 31.941 3.875 -62.162 1.00 95.62 203 LEU A CA 1
ATOM 1661 C C . LEU A 1 203 ? 31.752 3.136 -63.493 1.00 95.62 203 LEU A C 1
ATOM 1663 O O . LEU A 1 203 ? 32.741 2.743 -64.114 1.00 95.62 203 LEU A O 1
ATOM 1667 N N . MET A 1 204 ? 30.510 2.975 -63.957 1.00 95.31 204 MET A N 1
ATOM 1668 C CA . MET A 1 204 ? 30.209 2.400 -65.271 1.00 95.31 204 MET A CA 1
ATOM 1669 C C . MET A 1 204 ? 30.762 3.268 -66.405 1.00 95.31 204 MET A C 1
ATOM 1671 O O . MET A 1 204 ? 31.488 2.744 -67.249 1.00 95.31 204 MET A O 1
ATOM 1675 N N . SER A 1 205 ? 30.541 4.586 -66.366 1.00 95.88 205 SER A N 1
ATOM 1676 C CA . SER A 1 205 ? 31.112 5.524 -67.347 1.00 95.88 205 SER A CA 1
ATOM 1677 C C . SER A 1 205 ? 32.638 5.428 -67.402 1.00 95.88 205 SER A C 1
ATOM 1679 O O . SER A 1 205 ? 33.227 5.309 -68.475 1.00 95.88 205 SER A O 1
ATOM 1681 N N . LYS A 1 206 ? 33.308 5.406 -66.242 1.00 95.50 206 LYS A N 1
ATOM 1682 C CA . LYS A 1 206 ? 34.772 5.282 -66.182 1.00 95.50 206 LYS A CA 1
ATOM 1683 C C . LYS A 1 206 ? 35.269 3.926 -66.677 1.00 95.50 206 LYS A C 1
ATOM 1685 O O . LYS A 1 206 ? 36.311 3.862 -67.324 1.00 95.50 206 LYS A O 1
ATOM 1690 N N . LYS A 1 207 ? 34.534 2.840 -66.423 1.00 95.19 207 LYS A N 1
ATOM 1691 C CA . LYS A 1 207 ? 34.850 1.520 -66.993 1.00 95.19 207 LYS A CA 1
ATOM 1692 C C . LYS A 1 207 ? 34.746 1.516 -68.515 1.00 95.19 207 LYS A C 1
ATOM 1694 O O . LYS A 1 207 ? 35.598 0.908 -69.159 1.00 95.19 207 LYS A O 1
ATOM 1699 N N . GLU A 1 208 ? 33.741 2.178 -69.080 1.00 95.69 208 GLU A N 1
ATOM 1700 C CA . GLU A 1 208 ? 33.586 2.309 -70.531 1.00 95.69 208 GLU A CA 1
ATOM 1701 C C . GLU A 1 208 ? 34.712 3.138 -71.159 1.00 95.69 208 GLU A C 1
ATOM 1703 O O . GLU A 1 208 ? 35.257 2.732 -72.184 1.00 95.69 208 GLU A O 1
ATOM 1708 N N . GLU A 1 209 ? 35.108 4.253 -70.534 1.00 95.81 209 GLU A N 1
ATOM 1709 C CA . GLU A 1 209 ? 36.272 5.050 -70.955 1.00 95.81 209 GLU A CA 1
ATOM 1710 C C . GLU A 1 209 ? 37.552 4.202 -70.960 1.00 95.81 209 GLU A C 1
ATOM 1712 O O . GLU A 1 209 ? 38.213 4.088 -71.991 1.00 95.81 209 GLU A O 1
ATOM 1717 N N . ILE A 1 210 ? 37.843 3.507 -69.852 1.00 96.06 210 ILE A N 1
ATOM 1718 C CA . ILE A 1 210 ? 39.010 2.614 -69.744 1.00 96.06 210 ILE A CA 1
ATOM 1719 C C . ILE A 1 210 ? 38.963 1.509 -70.806 1.00 96.06 210 ILE A C 1
ATOM 1721 O O . ILE A 1 210 ? 39.997 1.123 -71.351 1.00 96.06 210 ILE A O 1
ATOM 1725 N N . PHE A 1 211 ? 37.782 0.961 -71.096 1.00 96.00 211 PHE A N 1
ATOM 1726 C CA . PHE A 1 211 ? 37.623 -0.061 -72.128 1.00 96.00 211 PHE A CA 1
ATOM 1727 C C . PHE A 1 211 ? 37.945 0.485 -73.526 1.00 96.00 211 PHE A C 1
ATOM 1729 O O . PHE A 1 211 ? 38.657 -0.180 -74.280 1.00 96.00 211 PHE A O 1
ATOM 1736 N N . LYS A 1 212 ? 37.481 1.698 -73.856 1.00 95.94 212 LYS A N 1
ATOM 1737 C CA . LYS A 1 212 ? 37.797 2.371 -75.127 1.00 95.94 212 LYS A CA 1
ATOM 1738 C C . LYS A 1 212 ? 39.295 2.631 -75.262 1.00 95.94 212 LYS A C 1
ATOM 1740 O O . LYS A 1 212 ? 39.889 2.168 -76.232 1.00 95.94 212 LYS A O 1
ATOM 1745 N N . GLU A 1 213 ? 39.914 3.251 -74.259 1.00 95.69 213 GLU A N 1
ATOM 1746 C CA . GLU A 1 213 ? 41.357 3.532 -74.259 1.00 95.69 213 GLU A CA 1
ATOM 1747 C C . GLU A 1 213 ? 42.194 2.249 -74.377 1.00 95.69 213 GLU A C 1
ATOM 1749 O O . GLU A 1 213 ? 43.190 2.207 -75.099 1.00 95.69 213 GLU A O 1
ATOM 1754 N N . ARG A 1 214 ? 41.783 1.159 -73.713 1.00 95.75 214 ARG A N 1
ATOM 1755 C CA . ARG A 1 214 ? 42.453 -0.145 -73.846 1.00 95.75 214 ARG A CA 1
ATOM 1756 C C . ARG A 1 214 ? 42.370 -0.700 -75.263 1.00 95.75 214 ARG A C 1
ATOM 1758 O O . ARG A 1 214 ? 43.365 -1.235 -75.747 1.00 95.75 214 ARG A O 1
ATOM 1765 N N . ASN A 1 215 ? 41.215 -0.594 -75.914 1.00 95.62 215 ASN A N 1
ATOM 1766 C CA . ASN A 1 215 ? 41.055 -1.059 -77.291 1.00 95.62 215 ASN A CA 1
ATOM 1767 C C . ASN A 1 215 ? 41.884 -0.218 -78.265 1.00 95.62 215 ASN A C 1
ATOM 1769 O O . ASN A 1 215 ? 42.537 -0.782 -79.138 1.00 95.62 215 ASN A O 1
ATOM 1773 N N . GLU A 1 216 ? 41.925 1.102 -78.076 1.00 96.44 216 GLU A N 1
ATOM 1774 C CA . GLU A 1 216 ? 42.788 1.995 -78.856 1.00 96.44 216 GLU A CA 1
ATOM 1775 C C . GLU A 1 216 ? 44.271 1.657 -78.662 1.00 96.44 216 GLU A C 1
ATOM 1777 O O . GLU A 1 216 ? 45.023 1.572 -79.631 1.00 96.44 216 GLU A O 1
ATOM 1782 N N . LEU A 1 217 ? 44.695 1.377 -77.427 1.00 96.19 217 LEU A N 1
ATOM 1783 C CA . LEU A 1 217 ? 46.063 0.946 -77.140 1.00 96.19 217 LEU A CA 1
ATOM 1784 C C . LEU A 1 217 ? 46.402 -0.366 -77.859 1.00 96.19 217 LEU A C 1
ATOM 1786 O O . LEU A 1 217 ? 47.501 -0.500 -78.401 1.00 96.19 217 LEU A O 1
ATOM 1790 N N . ILE A 1 218 ? 45.476 -1.330 -77.879 1.00 96.50 218 ILE A N 1
ATOM 1791 C CA . ILE A 1 218 ? 45.644 -2.594 -78.610 1.00 96.50 218 ILE A CA 1
ATOM 1792 C C . ILE A 1 218 ? 45.766 -2.337 -80.117 1.00 96.50 218 ILE A C 1
ATOM 1794 O O . ILE A 1 218 ? 46.677 -2.883 -80.739 1.00 96.50 218 ILE A O 1
ATOM 1798 N N . ASP A 1 219 ? 44.913 -1.487 -80.695 1.00 96.06 219 ASP A N 1
ATOM 1799 C CA . ASP A 1 219 ? 44.971 -1.128 -82.118 1.00 96.06 219 ASP A CA 1
ATOM 1800 C C . ASP A 1 219 ? 46.313 -0.483 -82.488 1.00 96.06 219 ASP A C 1
ATOM 1802 O O . ASP A 1 219 ? 47.018 -0.950 -83.385 1.00 96.06 219 ASP A O 1
ATOM 1806 N N . VAL A 1 220 ? 46.741 0.527 -81.725 1.00 96.00 220 VAL A N 1
ATOM 1807 C CA . VAL A 1 220 ? 48.036 1.190 -81.928 1.00 96.00 220 VAL A CA 1
ATOM 1808 C C . VAL A 1 220 ? 49.185 0.192 -81.797 1.00 96.00 220 VAL A C 1
ATOM 1810 O O . VAL A 1 220 ? 50.108 0.203 -82.613 1.00 96.00 220 VAL A O 1
ATOM 1813 N N . LYS A 1 221 ? 49.132 -0.715 -80.815 1.00 96.50 221 LYS A N 1
ATOM 1814 C CA . LYS A 1 221 ? 50.152 -1.755 -80.634 1.00 96.50 221 LYS A CA 1
ATOM 1815 C C . LYS A 1 221 ? 50.215 -2.708 -81.831 1.00 96.50 221 LYS A C 1
ATOM 1817 O O . LYS A 1 221 ? 51.318 -3.047 -82.263 1.00 96.50 221 LYS A O 1
ATOM 1822 N N . ASN A 1 222 ? 49.069 -3.095 -82.389 1.00 95.69 222 ASN A N 1
ATOM 1823 C CA . ASN A 1 222 ? 49.004 -3.915 -83.599 1.00 95.69 222 ASN A CA 1
ATOM 1824 C C . ASN A 1 222 ? 49.606 -3.171 -84.799 1.00 95.69 222 ASN A C 1
ATOM 1826 O O . ASN A 1 222 ? 50.484 -3.714 -85.465 1.00 95.69 222 ASN A O 1
ATOM 1830 N N . ARG A 1 223 ? 49.250 -1.895 -85.005 1.00 95.94 223 ARG A N 1
ATOM 1831 C CA . ARG A 1 223 ? 49.805 -1.043 -86.077 1.00 95.94 223 ARG A CA 1
ATOM 1832 C C . ARG A 1 223 ? 51.321 -0.862 -85.970 1.00 95.94 223 ARG A C 1
ATOM 1834 O O . ARG A 1 223 ? 52.025 -0.880 -86.984 1.00 95.94 223 ARG A O 1
ATOM 1841 N N . ILE A 1 224 ? 51.843 -0.706 -84.751 1.00 95.88 224 ILE A N 1
ATOM 1842 C CA . ILE A 1 224 ? 53.291 -0.679 -84.491 1.00 95.88 224 ILE A CA 1
ATOM 1843 C C . ILE A 1 224 ? 53.916 -2.024 -84.865 1.00 95.88 224 ILE A C 1
ATOM 1845 O O . ILE A 1 224 ? 54.957 -2.045 -85.523 1.00 95.88 224 ILE A O 1
ATOM 1849 N N . GLY A 1 225 ? 53.292 -3.139 -84.477 1.00 96.19 225 GLY A N 1
ATOM 1850 C CA . GLY A 1 225 ? 53.746 -4.485 -84.829 1.00 96.19 225 GLY A CA 1
ATOM 1851 C C . GLY A 1 225 ? 53.816 -4.703 -86.343 1.00 96.19 225 GLY A C 1
ATOM 1852 O O . GLY A 1 225 ? 54.855 -5.121 -86.852 1.00 96.19 225 GLY A O 1
ATOM 1853 N N . GLU A 1 226 ? 52.762 -4.334 -87.071 1.00 95.75 226 GLU A N 1
ATOM 1854 C CA . GLU A 1 226 ? 52.704 -4.398 -88.538 1.00 95.75 226 GLU A CA 1
ATOM 1855 C C . GLU A 1 226 ? 53.787 -3.538 -89.196 1.00 95.75 226 GLU A C 1
ATOM 1857 O O . GLU A 1 226 ? 54.513 -4.005 -90.076 1.00 95.75 226 GLU A O 1
ATOM 1862 N N . SER A 1 227 ? 53.945 -2.295 -88.734 1.00 95.31 227 SER A N 1
ATOM 1863 C CA . SER A 1 227 ? 54.965 -1.377 -89.254 1.00 95.31 227 SER A CA 1
ATOM 1864 C C . SER A 1 227 ? 56.374 -1.909 -88.993 1.00 95.31 227 SER A C 1
ATOM 1866 O O . SER A 1 227 ? 57.236 -1.852 -89.867 1.00 95.31 227 SER A O 1
ATOM 1868 N N . THR A 1 228 ? 56.605 -2.483 -87.810 1.00 96.25 228 THR A N 1
ATOM 1869 C CA . THR A 1 228 ? 57.892 -3.074 -87.424 1.00 96.25 228 THR A CA 1
ATOM 1870 C C . THR A 1 228 ? 58.214 -4.292 -88.289 1.00 96.25 228 THR A C 1
ATOM 1872 O O . THR A 1 228 ? 59.334 -4.414 -88.784 1.00 96.25 228 THR A O 1
ATOM 1875 N N . PHE A 1 229 ? 57.230 -5.162 -88.535 1.00 95.50 229 PHE A N 1
ATOM 1876 C CA . PHE A 1 229 ? 57.376 -6.298 -89.443 1.00 95.50 229 PHE A CA 1
ATOM 1877 C C . PHE A 1 229 ? 57.684 -5.845 -90.878 1.00 95.50 229 PHE A C 1
ATOM 1879 O O . PHE A 1 229 ? 58.577 -6.391 -91.529 1.00 95.50 229 PHE A O 1
ATOM 1886 N N . LEU A 1 230 ? 57.000 -4.804 -91.367 1.00 96.44 230 LEU A N 1
ATOM 1887 C CA . LEU A 1 230 ? 57.255 -4.242 -92.693 1.00 96.44 230 LEU A CA 1
ATOM 1888 C C . LEU A 1 230 ? 58.676 -3.671 -92.806 1.00 96.44 230 LEU A C 1
ATOM 1890 O O . LEU A 1 230 ? 59.351 -3.918 -93.807 1.00 96.44 230 LEU A O 1
ATOM 1894 N N . ILE A 1 231 ? 59.142 -2.951 -91.780 1.00 95.56 231 ILE A N 1
ATOM 1895 C CA . ILE A 1 231 ? 60.516 -2.434 -91.702 1.00 95.56 231 ILE A CA 1
ATOM 1896 C C . ILE A 1 231 ? 61.517 -3.589 -91.757 1.00 95.56 231 ILE A C 1
ATOM 1898 O O . ILE A 1 231 ? 62.428 -3.548 -92.581 1.00 95.56 231 ILE A O 1
ATOM 1902 N N . GLN A 1 232 ? 61.329 -4.637 -90.948 1.00 95.75 232 GLN A N 1
ATOM 1903 C CA . GLN A 1 232 ? 62.203 -5.816 -90.959 1.00 95.75 232 GLN A CA 1
ATOM 1904 C C . GLN A 1 232 ? 62.242 -6.483 -92.339 1.00 95.75 232 GLN A C 1
ATOM 1906 O O . GLN A 1 232 ? 63.321 -6.798 -92.844 1.00 95.75 232 GLN A O 1
ATOM 1911 N N . ARG A 1 233 ? 61.085 -6.637 -92.999 1.00 96.12 233 ARG A N 1
ATOM 1912 C CA . ARG A 1 233 ? 61.021 -7.192 -94.358 1.00 96.12 233 ARG A CA 1
ATOM 1913 C C . ARG A 1 233 ? 61.795 -6.330 -95.353 1.00 96.12 233 ARG A C 1
ATOM 1915 O O . ARG A 1 233 ? 62.597 -6.857 -96.120 1.00 96.12 233 ARG A O 1
ATOM 1922 N N . LYS A 1 234 ? 61.594 -5.008 -95.326 1.00 95.19 234 LYS A N 1
ATOM 1923 C CA . LYS A 1 234 ? 62.294 -4.066 -96.212 1.00 95.19 234 LYS A CA 1
ATOM 1924 C C . LYS A 1 234 ? 63.796 -4.023 -95.957 1.00 95.19 234 LYS A C 1
ATOM 1926 O O . LYS A 1 234 ? 64.557 -3.969 -96.915 1.00 95.19 234 LYS A O 1
ATOM 1931 N N . GLN A 1 235 ? 64.231 -4.117 -94.705 1.00 95.12 235 GLN A N 1
ATOM 1932 C CA . GLN A 1 235 ? 65.648 -4.256 -94.365 1.00 95.12 235 GLN A CA 1
ATOM 1933 C C . GLN A 1 235 ? 66.245 -5.546 -94.947 1.00 95.12 235 GLN A C 1
ATOM 1935 O O . GLN A 1 235 ? 67.341 -5.504 -95.502 1.00 95.12 235 GLN A O 1
ATOM 1940 N N . GLY A 1 236 ? 65.513 -6.664 -94.898 1.00 94.50 236 GLY A N 1
ATOM 1941 C CA . GLY A 1 236 ? 65.909 -7.911 -95.559 1.00 94.50 236 GLY A CA 1
ATOM 1942 C C . GLY A 1 236 ? 66.003 -7.780 -97.086 1.00 94.50 236 GLY A C 1
ATOM 1943 O O . GLY A 1 236 ? 67.004 -8.177 -97.683 1.00 94.50 236 GLY A O 1
ATOM 1944 N N . GLU A 1 237 ? 65.004 -7.159 -97.724 1.00 95.00 237 GLU A N 1
ATOM 1945 C CA . GLU A 1 237 ? 65.016 -6.861 -99.168 1.00 95.00 237 GLU A CA 1
ATOM 1946 C C . GLU A 1 237 ? 66.231 -5.986 -99.548 1.00 95.00 237 GLU A C 1
ATOM 1948 O O . GLU A 1 237 ? 66.939 -6.298 -100.503 1.00 95.00 237 GLU A O 1
ATOM 1953 N N . ILE A 1 238 ? 66.540 -4.942 -98.771 1.00 94.88 238 ILE A N 1
ATOM 1954 C CA . ILE A 1 238 ? 67.725 -4.093 -98.985 1.00 94.88 238 ILE A CA 1
ATOM 1955 C C . ILE A 1 238 ? 69.015 -4.911 -98.850 1.00 94.88 238 ILE A C 1
ATOM 1957 O O . ILE A 1 238 ? 69.892 -4.805 -99.704 1.00 94.88 238 ILE A O 1
ATOM 1961 N N . ALA A 1 239 ? 69.133 -5.750 -97.816 1.00 94.69 239 ALA A N 1
ATOM 1962 C CA . ALA A 1 239 ? 70.323 -6.570 -97.596 1.00 94.69 239 ALA A CA 1
ATOM 1963 C C . ALA A 1 239 ? 70.579 -7.541 -98.761 1.00 94.69 239 ALA A C 1
ATOM 1965 O O . ALA A 1 239 ? 71.709 -7.645 -99.238 1.00 94.69 239 ALA A O 1
ATOM 1966 N N . THR A 1 240 ? 69.531 -8.203 -99.263 1.00 93.81 240 THR A N 1
ATOM 1967 C CA . THR A 1 240 ? 69.639 -9.092 -100.436 1.00 93.81 240 THR A CA 1
ATOM 1968 C C . THR A 1 240 ? 70.038 -8.328 -101.700 1.00 93.81 240 THR A C 1
ATOM 1970 O O . THR A 1 240 ? 70.969 -8.739 -102.389 1.00 93.81 240 THR A O 1
ATOM 1973 N N . LYS A 1 241 ? 69.430 -7.164 -101.969 1.00 93.94 241 LYS A N 1
ATOM 1974 C CA . LYS A 1 241 ? 69.807 -6.311 -103.109 1.00 93.94 241 LYS A CA 1
ATOM 1975 C C . LYS A 1 241 ? 71.242 -5.793 -103.010 1.00 93.94 241 LYS A C 1
ATOM 1977 O O . LYS A 1 241 ? 71.934 -5.730 -104.021 1.00 93.94 241 LYS A O 1
ATOM 1982 N N . GLN A 1 242 ? 71.724 -5.485 -101.807 1.00 93.06 242 GLN A N 1
ATOM 1983 C CA . GLN A 1 242 ? 73.116 -5.087 -101.589 1.00 93.06 242 GLN A CA 1
ATOM 1984 C C . GLN A 1 242 ? 74.093 -6.246 -101.854 1.00 93.06 242 GLN A C 1
ATOM 1986 O O . GLN A 1 242 ? 75.168 -6.041 -102.422 1.00 93.06 242 GLN A O 1
ATOM 1991 N N . GLN A 1 243 ? 73.723 -7.477 -101.483 1.00 93.06 243 GLN A N 1
ATOM 1992 C CA . GLN A 1 243 ? 74.495 -8.677 -101.826 1.00 93.06 243 GLN A CA 1
ATOM 1993 C C . GLN A 1 243 ? 74.525 -8.923 -103.341 1.00 93.06 243 GLN A C 1
ATOM 1995 O O . GLN A 1 243 ? 75.582 -9.223 -103.890 1.00 93.06 243 GLN A O 1
ATOM 2000 N N . GLU A 1 244 ? 73.400 -8.741 -104.035 1.00 93.25 244 GLU A N 1
ATOM 2001 C CA . GLU A 1 244 ? 73.347 -8.820 -105.500 1.00 93.25 244 GLU A CA 1
ATOM 2002 C C . GLU A 1 244 ? 74.236 -7.752 -106.151 1.00 93.25 244 GLU A C 1
ATOM 2004 O O . GLU A 1 244 ? 75.067 -8.090 -106.987 1.00 93.25 244 GLU A O 1
ATOM 2009 N N . LEU A 1 245 ? 74.139 -6.485 -105.728 1.00 91.44 245 LEU A N 1
ATOM 2010 C CA . LEU A 1 245 ? 74.977 -5.394 -106.244 1.00 91.44 245 LEU A CA 1
ATOM 2011 C C . LEU A 1 245 ? 76.470 -5.657 -106.039 1.00 91.44 245 LEU A C 1
ATOM 2013 O O . LEU A 1 245 ? 77.264 -5.443 -106.950 1.00 91.44 245 LEU A O 1
ATOM 2017 N N . THR A 1 246 ? 76.865 -6.138 -104.859 1.00 92.06 246 THR A N 1
ATOM 2018 C CA . THR A 1 246 ? 78.272 -6.475 -104.592 1.00 92.06 246 THR A CA 1
ATOM 2019 C C . THR A 1 246 ? 78.745 -7.669 -105.417 1.00 92.06 246 THR A C 1
ATOM 2021 O O . THR A 1 246 ? 79.893 -7.677 -105.858 1.00 92.06 246 THR A O 1
ATOM 2024 N N . LYS A 1 247 ? 77.881 -8.661 -105.669 1.00 92.12 247 LYS A N 1
ATOM 2025 C CA . LYS A 1 247 ? 78.182 -9.781 -106.568 1.00 92.12 247 LYS A CA 1
ATOM 2026 C C . LYS A 1 247 ? 78.351 -9.308 -108.014 1.00 92.12 247 LYS A C 1
ATOM 2028 O O . LYS A 1 247 ? 79.389 -9.594 -108.600 1.00 92.12 247 LYS A O 1
ATOM 2033 N N . LEU A 1 248 ? 77.391 -8.550 -108.551 1.00 90.12 248 LEU A N 1
ATOM 2034 C CA . LEU A 1 248 ? 77.475 -7.982 -109.901 1.00 90.12 248 LEU A CA 1
ATOM 2035 C C . LEU A 1 248 ? 78.692 -7.061 -110.051 1.00 90.12 248 LEU A C 1
ATOM 2037 O O . LEU A 1 248 ? 79.345 -7.090 -111.086 1.00 90.12 248 LEU A O 1
ATOM 2041 N N . GLY A 1 249 ? 79.029 -6.278 -109.021 1.00 88.62 249 GLY A N 1
ATOM 2042 C CA . GLY A 1 249 ? 80.237 -5.449 -109.004 1.00 88.62 249 GLY A CA 1
ATOM 2043 C C . GLY A 1 249 ? 81.514 -6.280 -109.138 1.00 88.62 249 GLY A C 1
ATOM 2044 O O . GLY A 1 249 ? 82.348 -5.979 -109.982 1.00 88.62 249 GLY A O 1
ATOM 2045 N N . LYS A 1 250 ? 81.628 -7.388 -108.392 1.00 89.94 250 LYS A N 1
ATOM 2046 C CA . LYS A 1 250 ? 82.758 -8.323 -108.538 1.00 89.94 250 LYS A CA 1
ATOM 2047 C C . LYS A 1 250 ? 82.796 -8.989 -109.915 1.00 89.94 250 LYS A C 1
ATOM 2049 O O . LYS A 1 250 ? 83.873 -9.150 -110.474 1.00 89.94 250 LYS A O 1
ATOM 2054 N N . GLU A 1 251 ? 81.645 -9.400 -110.450 1.00 87.62 251 GLU A N 1
ATOM 2055 C CA . GLU A 1 251 ? 81.550 -9.970 -111.804 1.00 87.62 251 GLU A CA 1
ATOM 2056 C C . GLU A 1 251 ? 81.991 -8.952 -112.867 1.00 87.62 251 GLU A C 1
ATOM 2058 O O . GLU A 1 251 ? 82.732 -9.298 -113.785 1.00 87.62 251 GLU A O 1
ATOM 2063 N N . TRP A 1 252 ? 81.606 -7.684 -112.705 1.00 85.31 252 TRP A N 1
ATOM 2064 C CA . TRP A 1 252 ? 82.045 -6.582 -113.558 1.00 85.31 252 TRP A CA 1
ATOM 2065 C C . TRP A 1 252 ? 83.553 -6.323 -113.463 1.00 85.31 252 TRP A C 1
ATOM 2067 O O . TRP A 1 252 ? 84.205 -6.179 -114.495 1.00 85.31 252 TRP A O 1
ATOM 2077 N N . ASP A 1 253 ? 84.119 -6.314 -112.253 1.00 86.00 253 ASP A N 1
ATOM 2078 C CA . ASP A 1 253 ? 85.562 -6.140 -112.042 1.00 86.00 253 ASP A CA 1
ATOM 2079 C C . ASP A 1 253 ? 86.371 -7.252 -112.733 1.00 86.00 253 ASP A C 1
ATOM 2081 O O . ASP A 1 253 ? 87.422 -6.986 -113.317 1.00 86.00 253 ASP A O 1
ATOM 2085 N N . VAL A 1 254 ? 85.868 -8.495 -112.719 1.00 84.00 254 VAL A N 1
ATOM 2086 C CA . VAL A 1 254 ? 86.475 -9.622 -113.448 1.00 84.00 254 VAL A CA 1
ATOM 2087 C C . VAL A 1 254 ? 86.404 -9.404 -114.960 1.00 84.00 254 VAL A C 1
ATOM 2089 O O . VAL A 1 254 ? 87.423 -9.540 -115.633 1.00 84.00 254 VAL A O 1
ATOM 2092 N N . LEU A 1 255 ? 85.238 -9.024 -115.493 1.00 80.50 25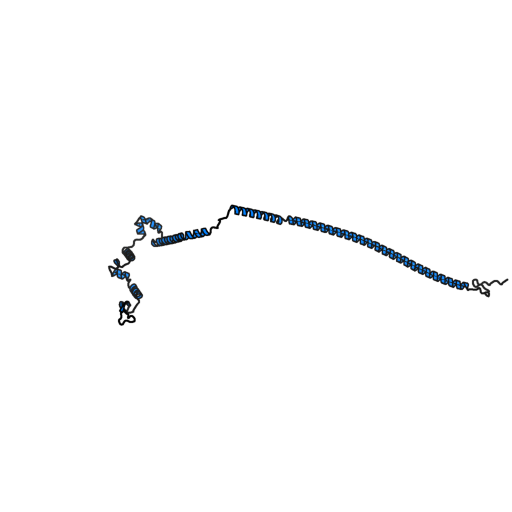5 LEU A N 1
ATOM 2093 C CA . LEU A 1 255 ? 85.058 -8.761 -116.927 1.00 80.50 255 LEU A CA 1
ATOM 2094 C C . LEU A 1 255 ? 85.927 -7.596 -117.428 1.00 80.50 255 LEU A C 1
ATOM 2096 O O . LEU A 1 255 ? 86.427 -7.644 -118.545 1.00 80.50 255 LEU A O 1
ATOM 2100 N N . GLN A 1 256 ? 86.159 -6.566 -116.609 1.00 77.50 256 GLN A N 1
ATOM 2101 C CA . GLN A 1 256 ? 87.056 -5.450 -116.950 1.00 77.50 256 GLN A CA 1
ATOM 2102 C C . GLN A 1 256 ? 88.530 -5.864 -117.064 1.00 77.50 256 GLN A C 1
ATOM 2104 O O . GLN A 1 256 ? 89.304 -5.212 -117.766 1.00 77.50 256 GLN A O 1
ATOM 2109 N N . LEU A 1 257 ? 88.936 -6.933 -116.378 1.00 78.31 257 LEU A N 1
ATOM 2110 C CA . LEU A 1 257 ? 90.300 -7.459 -116.434 1.00 78.31 257 LEU A CA 1
ATOM 2111 C C . LEU A 1 257 ? 90.517 -8.430 -117.602 1.00 78.31 257 LEU A C 1
ATOM 2113 O O . LEU A 1 257 ? 91.667 -8.772 -117.894 1.00 78.31 257 LEU A O 1
ATOM 2117 N N . GLU A 1 258 ? 89.453 -8.860 -118.288 1.00 70.62 258 GLU A N 1
ATOM 2118 C CA . GLU A 1 258 ? 89.578 -9.653 -119.507 1.00 70.62 258 GLU A CA 1
ATOM 2119 C C . GLU A 1 258 ? 90.193 -8.800 -120.623 1.00 70.62 258 GLU A C 1
ATOM 2121 O O . GLU A 1 258 ? 89.576 -7.894 -121.181 1.00 70.62 258 GLU A O 1
ATOM 2126 N N . LYS A 1 259 ? 91.446 -9.102 -120.967 1.00 68.12 259 LYS A N 1
ATOM 2127 C CA . LYS A 1 259 ? 92.097 -8.566 -122.162 1.00 68.12 259 LYS A CA 1
ATOM 2128 C C . LYS A 1 259 ? 91.884 -9.524 -123.325 1.00 68.12 259 LYS A C 1
ATOM 2130 O O . LYS A 1 259 ? 91.980 -10.740 -123.162 1.00 68.12 259 LYS A O 1
ATOM 2135 N N . PHE A 1 260 ? 91.608 -8.963 -124.498 1.00 67.94 260 PHE A N 1
ATOM 2136 C CA . PHE A 1 260 ? 91.514 -9.729 -125.733 1.00 67.94 260 PHE A CA 1
ATOM 2137 C C . PHE A 1 260 ? 92.864 -10.400 -126.025 1.00 67.94 260 PHE A C 1
ATOM 2139 O O . PHE A 1 260 ? 93.896 -9.736 -126.077 1.00 67.94 260 PHE A O 1
ATOM 2146 N N . ASP A 1 261 ? 92.853 -11.722 -126.171 1.00 68.50 261 ASP A N 1
ATOM 2147 C CA . ASP A 1 261 ? 94.031 -12.507 -126.538 1.00 68.50 261 ASP A CA 1
ATOM 2148 C C . ASP A 1 261 ? 94.276 -12.370 -128.048 1.00 68.50 261 ASP A C 1
ATOM 2150 O O . ASP A 1 261 ? 93.565 -12.977 -128.852 1.00 68.50 261 ASP A O 1
ATOM 2154 N N . GLU A 1 262 ? 95.271 -11.563 -128.429 1.00 64.62 262 GLU A N 1
ATOM 2155 C CA . GLU A 1 262 ? 95.634 -11.256 -129.823 1.00 64.62 262 GLU A CA 1
ATOM 2156 C C . GLU A 1 262 ? 96.045 -12.493 -130.645 1.00 64.62 262 GLU A C 1
ATOM 2158 O O . GLU A 1 262 ? 96.066 -12.447 -131.874 1.00 64.62 262 GLU A O 1
ATOM 2163 N N . HIS A 1 263 ? 96.330 -13.634 -130.006 1.00 64.56 263 HIS A N 1
ATOM 2164 C CA . HIS A 1 263 ? 96.648 -14.884 -130.701 1.00 64.56 263 HIS A CA 1
ATOM 2165 C C . HIS A 1 263 ? 95.427 -15.787 -130.940 1.00 64.56 263 HIS A C 1
ATOM 2167 O O . HIS A 1 263 ? 95.548 -16.832 -131.596 1.00 64.56 263 HIS A O 1
ATOM 2173 N N . ARG A 1 264 ? 94.229 -15.398 -130.475 1.00 64.31 264 ARG A N 1
ATOM 2174 C CA . ARG A 1 264 ? 92.982 -16.096 -130.812 1.00 64.31 264 ARG A CA 1
ATOM 2175 C C . ARG A 1 264 ? 92.607 -15.834 -132.264 1.00 64.31 264 ARG A C 1
ATOM 2177 O O . ARG A 1 264 ? 92.244 -14.731 -132.637 1.00 64.31 264 ARG A O 1
ATOM 2184 N N . LYS A 1 265 ? 92.599 -16.900 -133.067 1.00 66.94 265 LYS A N 1
ATOM 2185 C CA . LYS A 1 265 ? 92.160 -16.881 -134.475 1.00 66.94 265 LYS A CA 1
ATOM 2186 C C . LYS A 1 265 ? 90.674 -17.205 -134.666 1.00 66.94 265 LYS A C 1
ATOM 2188 O O . LYS A 1 265 ? 90.198 -17.178 -135.791 1.00 66.94 265 LYS A O 1
ATOM 2193 N N . LYS A 1 266 ? 89.943 -17.478 -133.576 1.00 67.19 266 LYS A N 1
ATOM 2194 C CA . LYS A 1 266 ? 88.504 -17.789 -133.566 1.00 67.19 266 LYS A CA 1
ATOM 2195 C C . LYS A 1 266 ? 87.785 -17.049 -132.444 1.00 67.19 266 LYS A C 1
ATOM 2197 O O . LYS A 1 266 ? 88.284 -16.999 -131.319 1.00 67.19 266 LYS A O 1
ATOM 2202 N N . CYS A 1 267 ? 86.607 -16.510 -132.742 1.00 69.50 267 CYS A N 1
ATOM 2203 C CA . CYS A 1 267 ? 85.785 -15.794 -131.774 1.00 69.50 267 CYS A CA 1
ATOM 2204 C C . CYS A 1 267 ? 85.257 -16.746 -130.681 1.00 69.50 267 CYS A C 1
ATOM 2206 O O . CYS A 1 267 ? 84.567 -17.709 -131.009 1.00 69.50 267 CYS A O 1
ATOM 2208 N N . PRO A 1 268 ? 85.497 -16.480 -129.385 1.00 67.00 268 PRO A N 1
ATOM 2209 C CA . PRO A 1 268 ? 85.090 -17.365 -128.286 1.00 67.00 268 PRO A CA 1
ATOM 2210 C C . PRO A 1 268 ? 83.570 -17.432 -128.051 1.00 67.00 268 PRO A C 1
ATOM 2212 O O . PRO A 1 268 ? 83.111 -18.317 -127.336 1.00 67.00 268 PRO A O 1
ATOM 2215 N N . THR A 1 269 ? 82.782 -16.524 -128.638 1.00 69.75 269 THR A N 1
ATOM 2216 C CA . THR A 1 269 ? 81.321 -16.453 -128.436 1.00 69.75 269 THR A CA 1
ATOM 2217 C C . THR A 1 269 ? 80.529 -17.033 -129.611 1.00 69.75 269 THR A C 1
ATOM 2219 O O . THR A 1 269 ? 79.484 -17.639 -129.399 1.00 69.75 269 THR A O 1
ATOM 2222 N N . CYS A 1 270 ? 81.013 -16.877 -130.850 1.00 77.69 270 CYS A N 1
ATOM 2223 C CA . CYS A 1 270 ? 80.331 -17.365 -132.061 1.00 77.69 270 CYS A CA 1
ATOM 2224 C C . CYS A 1 270 ? 81.153 -18.363 -132.899 1.00 77.69 270 CYS A C 1
ATOM 2226 O O . CYS A 1 270 ? 80.673 -18.837 -133.926 1.00 77.69 270 CYS A O 1
ATOM 2228 N N . ASN A 1 271 ? 82.371 -18.704 -132.464 1.00 65.75 271 ASN A N 1
ATOM 2229 C CA . ASN A 1 271 ? 83.269 -19.712 -133.043 1.00 65.75 271 ASN A CA 1
ATOM 2230 C C . ASN A 1 271 ? 83.667 -19.517 -134.522 1.00 65.75 271 ASN A C 1
ATOM 2232 O O . ASN A 1 271 ? 84.209 -20.436 -135.136 1.00 65.75 271 ASN A O 1
ATOM 2236 N N . GLN A 1 272 ? 83.435 -18.329 -135.088 1.00 73.50 272 GLN A N 1
ATOM 2237 C CA . GLN A 1 272 ? 83.905 -17.953 -136.425 1.00 73.50 272 GLN A CA 1
ATOM 2238 C C . GLN A 1 272 ? 85.392 -17.574 -136.419 1.00 73.50 272 GLN A C 1
ATOM 2240 O O . GLN A 1 272 ? 85.872 -16.971 -135.457 1.00 73.50 272 GLN A O 1
ATOM 2245 N N . ASP A 1 273 ? 86.105 -17.916 -137.496 1.00 71.69 273 ASP A N 1
ATOM 2246 C CA . ASP A 1 273 ? 87.492 -17.495 -137.730 1.00 71.69 273 ASP A CA 1
ATOM 2247 C C . ASP A 1 273 ? 87.574 -15.970 -137.919 1.00 71.69 273 ASP A C 1
ATOM 2249 O O . ASP A 1 273 ? 86.750 -15.379 -138.622 1.00 71.69 273 ASP A O 1
ATOM 2253 N N . PHE A 1 274 ? 88.560 -15.325 -137.290 1.00 65.12 274 PHE A N 1
ATOM 2254 C CA . PHE A 1 274 ? 88.792 -13.891 -137.471 1.00 65.12 274 PHE A CA 1
ATOM 2255 C C . PHE A 1 274 ? 89.408 -13.622 -138.862 1.00 65.12 274 PHE A C 1
ATOM 2257 O O . PHE A 1 274 ? 90.306 -14.363 -139.272 1.00 65.12 274 PHE A O 1
ATOM 2264 N N . PRO A 1 275 ? 88.952 -12.594 -139.607 1.00 69.81 275 PRO A N 1
ATOM 2265 C CA . PRO A 1 275 ? 89.485 -12.276 -140.936 1.00 69.81 275 PRO A CA 1
ATOM 2266 C C . PRO A 1 275 ? 90.982 -11.919 -140.884 1.00 69.81 275 PRO A C 1
ATOM 2268 O O . PRO A 1 275 ? 91.410 -11.225 -139.966 1.00 69.81 275 PRO A O 1
ATOM 2271 N N . ALA A 1 276 ? 91.772 -12.368 -141.867 1.00 57.03 276 ALA A N 1
ATOM 2272 C CA . ALA A 1 276 ? 93.193 -12.018 -141.979 1.00 57.03 276 ALA A CA 1
ATOM 2273 C C . ALA A 1 276 ? 93.374 -10.555 -142.428 1.00 57.03 276 ALA A C 1
ATOM 2275 O O . ALA A 1 276 ? 92.659 -10.098 -143.319 1.00 57.03 276 ALA A O 1
ATOM 2276 N N . GLU A 1 277 ? 94.312 -9.850 -141.788 1.00 50.56 277 GLU A N 1
ATOM 2277 C CA . GLU A 1 277 ? 94.562 -8.410 -141.942 1.00 50.56 277 GLU A CA 1
ATOM 2278 C C . GLU A 1 277 ? 94.849 -7.968 -143.387 1.00 50.56 277 GLU A C 1
ATOM 2280 O O . GLU A 1 277 ? 95.471 -8.688 -144.174 1.00 50.56 277 GLU A O 1
ATOM 2285 N N . HIS A 1 278 ? 94.428 -6.736 -143.683 1.00 38.53 278 HIS A N 1
ATOM 2286 C CA . HIS A 1 278 ? 95.067 -5.870 -144.669 1.00 38.53 278 HIS A CA 1
ATOM 2287 C C . HIS A 1 278 ? 96.066 -4.959 -143.962 1.00 38.53 278 HIS A C 1
ATOM 2289 O O . HIS A 1 278 ? 95.690 -4.435 -142.890 1.00 38.53 278 HIS A O 1
#

Organism: Listeria monocytogenes (NCBI:txid1639)

Secondary structure (DSSP, 8-state):
-EEEEEEEE--TT-SS-EEEEEEEEEEETTEEE-HHHHHHHHHHHS-HHHHHHHH-TTIIIIIS-HHHHHHHHHHHH----HHHHHHH-GGGHHHHHHHTTS-HHHHHHHHHHHHHHHHHHHHHHHHHHHHHHHTS---TT--HHHHHHHHHHHHHHHHHHHHHHHHHHT-HHHHHHHHHHHHHHHHHHHHHHHHHHHHHHHHHHHHHHHHHHHHHHHHHHHHHHHHHHHHHHHHHHHHHHHHHHHHHHHHHHHHHH----TT--B-TTT-PBPPPP-

pLDDT: mean 87.43, std 9.01, range [38.53, 96.81]

Sequence (278 aa):
SKKYMEKWTKSRGKLEQELTSHTTEYYIDEIKKKANEYKSFISELLDEELFKLITNPLYFNEQFDWKKRRAMLIKIAGDVTDDEVISADDSLKDLSTFLGKHSIEDKLIQINEQRKNLRKRLELIPELINEATKAKQDTTGLNQSDIKGELSVIEEQIQLIEQEKNVLKSGGIQTELNKQKANIELELTKIKANEQKEVQELLMSKKEEIFKERNELIDVKNRIGESTFLIQRKQGEIATKQQELTKLGKEWDVLQLEKFDEHRKKCPTCNQDFPAEH

Foldseek 3Di:
DKDKDFDWDDDPPDPDTDGDDIDIWDDDPNHTDDPVVRVVVVCVVPNPLVVCVVPPVCCLPPPDDPVVSVVVVCVVVDPDDPVNVLVVDPVNVVVCVVQPPHDPVVSVVVVVVVVVVVVVVVVCVVVVVVVVVVPDDPCVPPDPVVVVVVVVVVVVVVVVVVVVVVVVVVCPVVVVVVVVVVVVVVVVVVVVVVVVVVVVVVVVVVVVVVVVVVVVVVVVVVVVVVVVVVVVVVVVVVVVVVVVVVVVVVVVVVVVPDDDDPPDQADPPPRDGDDDDD